Protein AF-U2RIX0-F1 (afdb_monomer_lite)

Foldseek 3Di:
DDPPPPPLVVVLVVLVVLLVVLLCLQVDPCVVVFDPVLNVLLNLLSVLSNVLSVCVNVVVVVSNLVSLLSNLLSLLLSCQRSLNSSLVSNLSSLLVQCQDPVHDNVVSVVSLVVSLVNNVVSCVVPPRDPVSNVVSNVSSVVSNVNSPVNNVVVVVVVVVVVVVVVVVVVVVVVVVVVVVVVVVVVVVVVVVVVVVLVVVLVVCVVVVVPVVSVVSVD

Organism: NCBI:txid1358026

Sequence (218 aa):
MTSSTWPGWLALTLNVVGAGFVAYSIAGPHAGEQPTWALVVGLLAVAAWVARSVCAVLDARRTALVLALVSAAAGAIVTPATDGIAVVPVIVAILALVGDLRRPLLLGIAVAAGSVVLVVAGALPFDTPVAALLGELAGVLLAVFAGLSRRQFRRSEEQASLLRERDATMREEAARITLARDLHDVLAHSLGGLVVQLDAVDALLEAGEVDRARRRVV

InterPro domains:
  IPR011712 Signal transduction histidine kinase, subgroup 3, dimerisation and phosphoacceptor domain [PF07730] (176-208)

Radius of gyration: 35.85 Å; chains: 1; bounding box: 78×28×101 Å

Secondary structure (DSSP, 8-state):
-------HHHHHHHHHHHHHHHHHHHSSGGGGTS-HHHHHHHHHHHHHHHHHHHHHHTT-HHHHHHHHHHHHHHHHHHTGGGTTTTHHHHHHHHHHHHS-TTS-HHHHHHHHHHHHHHHHHHHTTTT--HHHHHHHHHHHHHHHHHHHHHHHHHHHHHHHHHHHHHHHHHHHHHHHHHHHHHHHHHHHHHHHHHHHHHHHHHHHHHTT-HHHHHTTT-

Structure (mmCIF, N/CA/C/O backbone):
data_AF-U2RIX0-F1
#
_entry.id   AF-U2RIX0-F1
#
loop_
_atom_site.group_PDB
_atom_site.id
_atom_site.type_symbol
_atom_site.label_atom_id
_atom_site.label_alt_id
_atom_site.label_comp_id
_atom_site.label_asym_id
_atom_site.label_entity_id
_atom_site.label_seq_id
_atom_site.pdbx_PDB_ins_code
_atom_site.Cartn_x
_atom_site.Cartn_y
_atom_site.Cartn_z
_atom_site.occupancy
_atom_site.B_iso_or_equiv
_atom_site.auth_seq_id
_atom_site.auth_comp_id
_atom_site.auth_asym_id
_atom_site.auth_atom_id
_atom_site.pdbx_PDB_model_num
ATOM 1 N N . MET A 1 1 ? -6.874 9.999 20.596 1.00 44.03 1 MET A N 1
ATOM 2 C CA . MET A 1 1 ? -6.986 10.597 19.249 1.00 44.03 1 MET A CA 1
ATOM 3 C C . MET A 1 1 ? -5.597 11.009 18.781 1.00 44.03 1 MET A C 1
ATOM 5 O O . MET A 1 1 ? -5.150 12.071 19.167 1.00 44.03 1 MET A O 1
ATOM 9 N N . THR A 1 2 ? -4.917 10.161 18.009 1.00 37.28 2 THR A N 1
ATOM 10 C CA . THR A 1 2 ? -3.767 10.505 17.144 1.00 37.28 2 THR A CA 1
ATOM 11 C C . THR A 1 2 ? -3.625 9.378 16.119 1.00 37.28 2 THR A C 1
ATOM 13 O O . THR A 1 2 ? -2.694 8.577 16.139 1.00 37.28 2 THR A O 1
ATOM 16 N N . SER A 1 3 ? -4.610 9.254 15.228 1.00 39.16 3 SER A N 1
ATOM 17 C CA . SER A 1 3 ? -4.404 8.511 13.989 1.00 39.16 3 SER A CA 1
ATOM 18 C C . SER A 1 3 ? -3.393 9.305 13.166 1.00 39.16 3 SER A C 1
ATOM 20 O O . SER A 1 3 ? -3.731 10.347 12.605 1.00 39.16 3 SER A O 1
ATOM 22 N N . SER A 1 4 ? -2.143 8.846 13.138 1.00 43.00 4 SER A N 1
ATOM 23 C CA . SER A 1 4 ? -1.118 9.321 12.208 1.00 43.00 4 SER A CA 1
ATOM 24 C C . SER A 1 4 ? -1.489 8.861 10.796 1.00 43.00 4 SER A C 1
ATOM 26 O O . SER A 1 4 ? -0.906 7.950 10.218 1.00 43.00 4 SER A O 1
ATOM 28 N N . THR A 1 5 ? -2.543 9.455 10.243 1.00 49.91 5 THR A N 1
ATOM 29 C CA . THR A 1 5 ? -2.835 9.390 8.820 1.00 49.91 5 THR A CA 1
ATOM 30 C C . THR A 1 5 ? -1.887 10.379 8.181 1.00 49.91 5 THR A C 1
ATOM 32 O O . THR A 1 5 ? -2.176 11.574 8.139 1.00 49.91 5 THR A O 1
ATOM 35 N N . TRP A 1 6 ? -0.726 9.907 7.735 1.00 53.16 6 TRP A N 1
ATOM 36 C CA . TRP A 1 6 ? 0.098 10.691 6.824 1.00 53.16 6 TRP A CA 1
ATOM 37 C C . TRP A 1 6 ? -0.818 11.239 5.721 1.00 53.16 6 TRP A C 1
ATOM 39 O O . TRP A 1 6 ? -1.437 10.436 5.013 1.00 53.16 6 TRP A O 1
ATOM 49 N N . PRO A 1 7 ? -0.987 12.569 5.597 1.00 60.88 7 PRO A N 1
ATOM 50 C CA . PRO A 1 7 ? -1.866 13.121 4.584 1.00 60.88 7 PRO A CA 1
ATOM 51 C C . PRO A 1 7 ? -1.341 12.666 3.225 1.00 60.88 7 PRO A C 1
ATOM 53 O O . PRO A 1 7 ? -0.144 12.774 2.956 1.00 60.88 7 PRO A O 1
ATOM 56 N N . GLY A 1 8 ? -2.226 12.142 2.371 1.00 71.38 8 GLY A N 1
ATOM 57 C CA . GLY A 1 8 ? -1.861 11.630 1.042 1.00 71.38 8 GLY A CA 1
ATOM 58 C C . GLY A 1 8 ? -1.029 12.620 0.217 1.00 71.38 8 GLY A C 1
ATOM 59 O O . GLY A 1 8 ? -0.243 12.207 -0.627 1.00 71.38 8 GLY A O 1
ATOM 60 N N . TRP A 1 9 ? -1.125 13.911 0.542 1.00 75.75 9 TRP A N 1
ATOM 61 C CA . TRP A 1 9 ? -0.301 14.999 0.028 1.00 75.75 9 TRP A CA 1
ATOM 62 C C . TRP A 1 9 ? 1.199 14.854 0.301 1.00 75.75 9 TRP A C 1
ATOM 64 O O . TRP A 1 9 ? 1.971 15.078 -0.618 1.00 75.75 9 TRP A O 1
ATOM 74 N N . L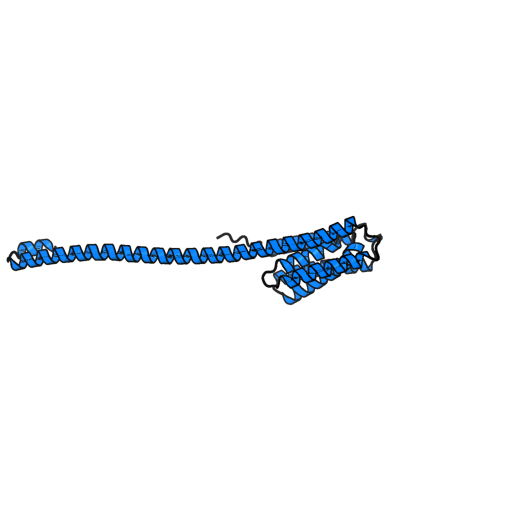EU A 1 10 ? 1.634 14.429 1.493 1.00 83.75 10 LEU A N 1
ATOM 75 C CA . LEU A 1 10 ? 3.064 14.208 1.773 1.00 83.75 10 LEU A CA 1
ATOM 76 C C . LEU A 1 10 ? 3.617 13.023 0.977 1.00 83.75 10 LEU A C 1
ATOM 78 O O . LEU A 1 10 ? 4.733 13.061 0.466 1.00 83.75 10 LEU A O 1
ATOM 82 N N . ALA A 1 11 ? 2.818 11.963 0.842 1.00 82.12 11 ALA A N 1
ATOM 83 C CA . ALA A 1 11 ? 3.185 10.850 -0.020 1.00 82.12 11 ALA A CA 1
ATOM 84 C C . ALA A 1 11 ? 3.248 11.304 -1.486 1.00 82.12 11 ALA A C 1
ATOM 86 O O . ALA A 1 11 ? 4.174 10.926 -2.198 1.00 82.12 11 ALA A O 1
ATOM 87 N N . LEU A 1 12 ? 2.305 12.137 -1.935 1.00 85.38 12 LEU A N 1
ATOM 88 C CA . LEU A 1 12 ? 2.289 12.679 -3.289 1.00 85.38 12 LEU A CA 1
ATOM 89 C C . LEU A 1 12 ? 3.509 13.563 -3.562 1.00 85.38 12 LEU A C 1
ATOM 91 O O . LEU A 1 12 ? 4.168 13.356 -4.576 1.00 85.38 12 LEU A O 1
ATOM 95 N N . THR A 1 13 ? 3.846 14.498 -2.670 1.00 87.75 13 THR A N 1
ATOM 96 C CA . THR A 1 13 ? 5.015 15.374 -2.842 1.00 87.75 13 THR A CA 1
ATOM 97 C C . THR A 1 13 ? 6.300 14.563 -2.907 1.00 87.75 13 THR A C 1
ATOM 99 O O . THR A 1 13 ? 7.099 14.786 -3.809 1.00 87.75 13 THR A O 1
ATOM 102 N N . LEU A 1 14 ? 6.467 13.560 -2.039 1.00 89.38 14 LEU A N 1
ATOM 103 C CA . LEU A 1 14 ? 7.628 12.672 -2.081 1.00 89.38 14 LEU A CA 1
ATOM 104 C C . LEU A 1 14 ? 7.704 11.876 -3.394 1.00 89.38 14 LEU A C 1
ATOM 106 O O . LEU A 1 14 ? 8.782 11.749 -3.967 1.00 89.38 14 LEU A O 1
ATOM 110 N N . ASN A 1 15 ? 6.570 11.373 -3.897 1.00 90.12 15 ASN A N 1
ATOM 111 C CA . ASN A 1 15 ? 6.527 10.674 -5.186 1.00 90.12 15 ASN A CA 1
ATOM 112 C C . ASN A 1 15 ? 6.853 11.615 -6.352 1.00 90.12 15 ASN A C 1
ATOM 114 O O . ASN A 1 15 ? 7.583 11.217 -7.248 1.00 90.12 15 ASN A O 1
ATOM 118 N N . VAL A 1 16 ? 6.357 12.855 -6.343 1.00 91.25 16 VAL A N 1
ATOM 119 C CA . VAL A 1 16 ? 6.637 13.843 -7.398 1.00 91.25 16 VAL A CA 1
ATOM 120 C C . VAL A 1 16 ? 8.102 14.277 -7.374 1.00 91.25 16 VAL A C 1
ATOM 122 O O . VAL A 1 16 ? 8.730 14.333 -8.426 1.00 91.25 16 VAL A O 1
ATOM 125 N N . VAL A 1 17 ? 8.669 14.532 -6.193 1.00 93.12 17 VAL A N 1
ATOM 126 C CA . VAL A 1 17 ? 10.093 14.871 -6.038 1.00 93.12 17 VAL A CA 1
ATOM 127 C C . VAL A 1 17 ? 10.974 13.704 -6.485 1.00 93.12 17 VAL A C 1
ATOM 129 O O . VAL A 1 17 ? 11.897 13.902 -7.272 1.00 93.12 17 VAL A O 1
ATOM 132 N N . GLY A 1 18 ? 10.656 12.480 -6.051 1.00 90.56 18 GLY A N 1
ATOM 133 C CA . GLY A 1 18 ? 11.362 11.275 -6.485 1.00 90.56 18 GLY A CA 1
ATOM 134 C C . GLY A 1 18 ? 11.257 11.049 -7.995 1.00 90.56 18 GLY A C 1
ATOM 135 O O . GLY A 1 18 ? 12.258 10.757 -8.641 1.00 90.56 18 GLY A O 1
ATOM 136 N N . ALA A 1 19 ? 10.075 11.251 -8.579 1.00 92.00 19 ALA A N 1
ATOM 137 C CA . ALA A 1 19 ? 9.860 11.162 -10.021 1.00 92.00 19 ALA A CA 1
ATOM 138 C C . ALA A 1 19 ? 10.648 12.221 -10.793 1.00 92.00 19 ALA A C 1
ATOM 140 O O . ALA A 1 19 ? 11.238 11.900 -11.819 1.00 92.00 19 ALA A O 1
ATOM 141 N N . GLY A 1 20 ? 10.708 13.454 -10.286 1.00 91.69 20 GLY A N 1
ATOM 142 C CA . GLY A 1 20 ? 11.525 14.519 -10.862 1.00 91.69 20 GLY A CA 1
ATOM 143 C C . GLY A 1 20 ? 13.012 14.168 -10.860 1.00 91.69 20 GLY A C 1
ATOM 144 O O . GLY A 1 20 ? 13.675 14.337 -11.878 1.00 91.69 20 GLY A O 1
ATOM 145 N N . PHE A 1 21 ? 13.515 13.609 -9.754 1.00 92.25 21 PHE A N 1
ATOM 146 C CA . PHE A 1 21 ? 14.896 13.135 -9.667 1.00 92.25 21 PHE A CA 1
ATOM 147 C C . PHE A 1 21 ? 15.176 12.013 -10.676 1.00 92.25 21 PHE A C 1
ATOM 149 O O . PHE A 1 21 ? 16.127 12.114 -11.440 1.00 92.25 21 PHE A O 1
ATOM 156 N N . VAL A 1 22 ? 14.313 10.995 -10.751 1.00 90.69 22 VAL A N 1
ATOM 157 C CA . VAL A 1 22 ? 14.464 9.881 -11.706 1.00 90.69 22 VAL A CA 1
ATOM 158 C C . VAL A 1 22 ? 14.390 10.368 -13.156 1.00 90.69 22 VAL A C 1
ATOM 160 O O . VAL A 1 22 ? 15.220 9.977 -13.969 1.00 90.69 22 VAL A O 1
ATOM 163 N N . ALA A 1 23 ? 13.439 11.247 -13.489 1.00 90.94 23 ALA A N 1
ATOM 164 C CA . ALA A 1 23 ? 13.336 11.832 -14.826 1.00 90.94 23 ALA A CA 1
ATOM 165 C C . ALA A 1 23 ? 14.589 12.636 -15.194 1.00 90.94 23 ALA A C 1
ATOM 167 O O . ALA A 1 23 ? 15.082 12.514 -16.312 1.00 90.94 23 ALA A O 1
ATOM 168 N N . TYR A 1 24 ? 15.123 13.419 -14.250 1.00 90.12 24 TYR A N 1
ATOM 169 C CA . TYR A 1 24 ? 16.373 14.152 -14.432 1.00 90.12 24 TYR A CA 1
ATOM 170 C C . TYR A 1 24 ? 17.566 13.212 -14.628 1.00 90.12 24 TYR A C 1
ATOM 172 O O . TYR A 1 24 ? 18.392 13.460 -15.498 1.00 90.12 24 TYR A O 1
ATOM 180 N N . SER A 1 25 ? 17.650 12.119 -13.866 1.00 87.00 25 SER A N 1
ATOM 181 C CA . SER A 1 25 ? 18.721 11.131 -14.011 1.00 87.00 25 SER A CA 1
ATOM 182 C C . SER A 1 25 ? 18.665 10.399 -15.355 1.00 87.00 25 SER A C 1
ATOM 184 O O . SER A 1 25 ? 19.714 10.177 -15.949 1.00 87.00 25 SER A O 1
ATOM 186 N N . ILE A 1 26 ? 17.467 10.086 -15.866 1.00 85.44 26 ILE A N 1
ATOM 187 C CA . ILE A 1 26 ? 17.282 9.484 -17.200 1.00 85.44 26 ILE A CA 1
ATOM 188 C C . ILE A 1 26 ? 17.647 10.487 -18.307 1.00 85.44 26 ILE A C 1
ATOM 190 O O . ILE A 1 26 ? 18.358 10.145 -19.241 1.00 85.44 26 ILE A O 1
ATOM 194 N N . ALA A 1 27 ? 17.191 11.739 -18.203 1.00 84.81 27 ALA A N 1
ATOM 195 C CA . ALA A 1 27 ? 17.443 12.783 -19.204 1.00 84.81 27 ALA A CA 1
ATOM 196 C C . ALA A 1 27 ? 18.803 13.496 -19.043 1.00 84.81 27 ALA A C 1
ATOM 198 O O . ALA A 1 27 ? 19.074 14.476 -19.737 1.00 84.81 27 ALA A O 1
ATOM 199 N N . GLY A 1 28 ? 19.618 13.057 -18.084 1.00 79.75 28 GLY A N 1
ATOM 200 C CA . GLY A 1 28 ? 20.827 13.733 -17.634 1.00 79.75 28 GLY A CA 1
ATOM 201 C C . GLY A 1 28 ? 22.038 13.547 -18.559 1.00 79.75 28 GLY A C 1
ATOM 202 O O . GLY A 1 28 ? 21.898 13.162 -19.716 1.00 79.75 28 GLY A O 1
ATOM 203 N N . PRO A 1 29 ? 23.261 13.797 -18.054 1.00 62.16 29 PRO A N 1
ATOM 204 C CA . PRO A 1 29 ? 24.488 13.848 -18.860 1.00 62.16 29 PRO A CA 1
ATOM 205 C C . PRO A 1 29 ? 24.798 12.590 -19.690 1.00 62.16 29 PRO A C 1
ATOM 207 O O . PRO A 1 29 ? 25.472 12.695 -20.708 1.00 62.16 29 PRO A O 1
ATOM 210 N N . HIS A 1 30 ? 24.281 11.425 -19.289 1.00 61.72 30 HIS A N 1
ATOM 211 C CA . HIS A 1 30 ? 24.478 10.143 -19.978 1.00 61.72 30 HIS A CA 1
ATOM 212 C C . HIS A 1 30 ? 23.420 9.863 -21.064 1.00 61.72 30 HIS A C 1
ATOM 214 O O . HIS A 1 30 ? 23.511 8.867 -21.776 1.00 61.72 30 HIS A O 1
ATOM 220 N N . ALA A 1 31 ? 22.432 10.748 -21.257 1.00 63.66 31 ALA A N 1
ATOM 221 C CA . ALA A 1 31 ? 21.380 10.571 -22.262 1.00 63.66 31 ALA A CA 1
ATOM 222 C C . ALA A 1 31 ? 21.919 10.492 -23.704 1.00 63.66 31 ALA A C 1
ATOM 224 O O . ALA A 1 31 ? 21.254 9.938 -24.573 1.00 63.66 31 ALA A O 1
ATOM 225 N N . GLY A 1 32 ? 23.122 11.022 -23.963 1.00 61.25 32 GLY A N 1
ATOM 226 C CA . GLY A 1 32 ? 23.781 10.934 -25.270 1.00 61.25 32 GLY A CA 1
ATOM 227 C C . GLY A 1 32 ? 24.273 9.530 -25.641 1.00 61.25 32 GLY A C 1
ATOM 228 O O . GLY A 1 32 ? 24.460 9.255 -26.823 1.00 61.25 32 GLY A O 1
ATOM 229 N N . GLU A 1 33 ? 24.456 8.646 -24.658 1.00 69.94 33 GLU A N 1
ATOM 230 C CA . GLU A 1 33 ? 24.901 7.258 -24.859 1.00 69.94 33 GLU A CA 1
ATOM 231 C C . GLU A 1 33 ? 23.716 6.279 -24.917 1.00 69.94 33 GLU A C 1
ATOM 233 O O . GLU A 1 33 ? 23.855 5.145 -25.376 1.00 69.94 33 GLU A O 1
ATOM 238 N N . GLN A 1 34 ? 22.527 6.728 -24.504 1.00 76.62 34 GLN A N 1
ATOM 239 C CA . GLN A 1 34 ? 21.322 5.909 -24.450 1.00 76.62 34 GLN A CA 1
ATOM 240 C C . GLN A 1 34 ? 20.523 5.975 -25.763 1.00 76.62 34 GLN A C 1
ATOM 242 O O . GLN A 1 34 ? 20.408 7.034 -26.387 1.00 76.62 34 GLN A O 1
ATOM 247 N N . PRO A 1 35 ? 19.882 4.870 -26.185 1.00 83.44 35 PRO A N 1
ATOM 248 C CA . PRO A 1 35 ? 18.977 4.898 -27.325 1.00 83.44 35 PRO A CA 1
ATOM 249 C C . PRO A 1 35 ? 17.810 5.871 -27.091 1.00 83.44 35 PRO A C 1
ATOM 251 O O . PRO A 1 35 ? 17.155 5.840 -26.049 1.00 83.44 35 PRO A O 1
ATOM 254 N N . THR A 1 36 ? 17.462 6.687 -28.088 1.00 86.25 36 THR A N 1
ATOM 255 C CA . THR A 1 36 ? 16.373 7.683 -27.977 1.00 86.25 36 THR A CA 1
ATOM 256 C C . THR A 1 36 ? 15.021 7.072 -27.610 1.00 86.25 36 THR A C 1
ATOM 258 O O . THR A 1 36 ? 14.250 7.670 -26.860 1.00 86.25 36 THR A O 1
ATOM 261 N N . TRP A 1 37 ? 14.730 5.860 -28.088 1.00 88.06 37 TRP A N 1
ATOM 262 C CA . TRP A 1 37 ? 13.516 5.134 -27.712 1.00 88.06 37 TRP A CA 1
ATOM 263 C C . TRP A 1 37 ? 13.488 4.797 -26.213 1.00 88.06 37 TRP A C 1
ATOM 265 O O . TRP A 1 37 ? 12.421 4.841 -25.601 1.00 88.06 37 TRP A O 1
ATOM 275 N N . ALA A 1 38 ? 14.646 4.508 -25.611 1.00 87.50 38 ALA A N 1
ATOM 276 C CA . ALA A 1 38 ? 14.762 4.145 -24.204 1.00 87.50 38 ALA A CA 1
ATOM 277 C C . ALA A 1 38 ? 14.465 5.358 -23.310 1.00 87.50 38 ALA A C 1
ATOM 279 O O . ALA A 1 38 ? 13.682 5.261 -22.367 1.00 87.50 38 ALA A O 1
ATOM 280 N N . LEU A 1 39 ? 14.974 6.535 -23.686 1.00 88.12 39 LEU A N 1
ATOM 281 C CA . LEU A 1 39 ? 14.646 7.798 -23.020 1.00 88.12 39 LEU A CA 1
ATOM 282 C C . LEU A 1 39 ? 13.137 8.071 -23.035 1.00 88.12 39 LEU A C 1
ATOM 284 O O . LEU A 1 39 ? 12.547 8.371 -21.997 1.00 88.12 39 LEU A O 1
ATOM 288 N N . VAL A 1 40 ? 12.488 7.925 -24.196 1.00 90.75 40 VAL A N 1
ATOM 289 C CA . VAL A 1 40 ? 11.043 8.169 -24.329 1.00 90.75 40 VAL A CA 1
ATOM 290 C C . VAL A 1 40 ? 10.243 7.200 -23.459 1.00 90.75 40 VAL A C 1
ATOM 292 O O . VAL A 1 40 ? 9.369 7.631 -22.707 1.00 90.75 40 VAL A O 1
ATOM 295 N N . VAL A 1 41 ? 10.543 5.901 -23.515 1.00 91.88 41 VAL A N 1
ATOM 296 C CA . VAL A 1 41 ? 9.807 4.893 -22.737 1.00 91.88 41 VAL A CA 1
ATOM 297 C C . VAL A 1 41 ? 10.092 5.027 -21.234 1.00 91.88 41 VAL A C 1
ATOM 299 O O . VAL A 1 41 ? 9.167 4.899 -20.431 1.00 91.88 41 VAL A O 1
ATOM 302 N N . GLY A 1 42 ? 11.318 5.378 -20.838 1.00 90.06 42 GLY A N 1
ATOM 303 C CA . GLY A 1 42 ? 11.676 5.680 -19.450 1.00 90.06 42 GLY A CA 1
ATOM 304 C C . GLY A 1 42 ? 10.911 6.887 -18.898 1.00 90.06 42 GLY A C 1
ATOM 305 O O . GLY A 1 42 ? 10.297 6.803 -17.832 1.00 90.06 42 GLY A O 1
ATOM 306 N N . LEU A 1 43 ? 10.848 7.989 -19.652 1.00 91.94 43 LEU A N 1
ATOM 307 C CA . LEU A 1 43 ? 10.057 9.166 -19.274 1.00 91.94 43 LEU A CA 1
ATOM 308 C C . LEU A 1 43 ? 8.554 8.860 -19.225 1.00 91.94 43 LEU A C 1
ATOM 310 O O . LEU A 1 43 ? 7.865 9.332 -18.320 1.00 91.94 43 LEU A O 1
ATOM 314 N N . LEU A 1 44 ? 8.043 8.023 -20.135 1.00 93.62 44 LEU A N 1
ATOM 315 C CA . LEU A 1 44 ? 6.661 7.538 -20.086 1.00 93.62 44 LEU A CA 1
ATOM 316 C C . LEU A 1 44 ? 6.395 6.698 -18.829 1.00 93.62 44 LEU A C 1
ATOM 318 O O . LEU A 1 44 ? 5.338 6.848 -18.214 1.00 93.62 44 LEU A O 1
ATOM 322 N N . ALA A 1 45 ? 7.343 5.859 -18.403 1.00 93.00 45 ALA A N 1
ATOM 323 C CA . ALA A 1 45 ? 7.226 5.077 -17.174 1.00 93.00 45 ALA A CA 1
ATOM 324 C C . ALA A 1 45 ? 7.131 5.979 -15.931 1.00 93.00 45 ALA A C 1
ATOM 326 O O . ALA A 1 45 ? 6.302 5.732 -15.046 1.00 93.00 45 ALA A O 1
ATOM 327 N N . VAL A 1 46 ? 7.933 7.050 -15.888 1.00 92.44 46 VAL A N 1
ATOM 328 C CA . VAL A 1 46 ? 7.898 8.063 -14.822 1.00 92.44 46 VAL A CA 1
ATOM 329 C C . VAL A 1 46 ? 6.598 8.872 -14.867 1.00 92.44 46 VAL A C 1
ATOM 331 O O . VAL A 1 46 ? 5.952 9.056 -13.834 1.00 92.44 46 VAL A O 1
ATOM 334 N N . ALA A 1 47 ? 6.150 9.298 -16.050 1.00 92.81 47 ALA A N 1
ATOM 335 C CA . ALA A 1 47 ? 4.881 10.005 -16.213 1.00 92.81 47 ALA A CA 1
ATOM 336 C C . ALA A 1 47 ? 3.694 9.143 -15.753 1.00 92.81 47 ALA A C 1
ATOM 338 O O . ALA A 1 47 ? 2.823 9.620 -15.020 1.00 92.81 47 ALA A O 1
ATOM 339 N N . ALA A 1 48 ? 3.691 7.853 -16.105 1.00 92.94 48 ALA A N 1
ATOM 340 C CA . ALA A 1 48 ? 2.694 6.893 -15.645 1.00 92.94 48 ALA A CA 1
ATOM 341 C C . ALA A 1 48 ? 2.724 6.723 -14.118 1.00 92.94 48 ALA A C 1
ATOM 343 O O . ALA A 1 48 ? 1.666 6.665 -13.491 1.00 92.94 48 ALA A O 1
ATOM 344 N N . TRP A 1 49 ? 3.907 6.713 -13.495 1.00 93.75 49 TRP A N 1
ATOM 345 C CA . TRP A 1 49 ? 4.048 6.681 -12.036 1.00 93.75 49 TRP A CA 1
ATOM 346 C C . TRP A 1 49 ? 3.462 7.937 -11.361 1.00 93.75 49 TRP A C 1
ATOM 348 O O . TRP A 1 49 ? 2.695 7.821 -10.394 1.00 93.75 49 TRP A O 1
ATOM 358 N N . VAL A 1 50 ? 3.750 9.136 -11.871 1.00 92.88 50 VAL A N 1
ATOM 359 C CA . VAL A 1 50 ? 3.191 10.386 -11.324 1.00 92.88 50 VAL A CA 1
ATOM 360 C C . VAL A 1 50 ? 1.674 10.416 -11.493 1.00 92.88 50 VAL A C 1
ATOM 362 O O . VAL A 1 50 ? 0.951 10.622 -10.516 1.00 92.88 50 VAL A O 1
ATOM 365 N N . ALA A 1 51 ? 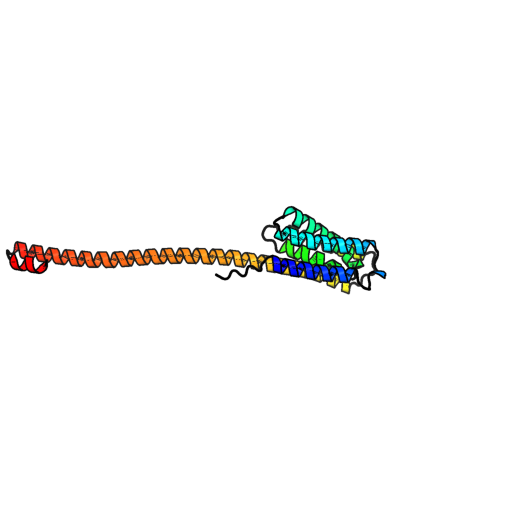1.176 10.122 -12.696 1.00 91.62 51 ALA A N 1
ATOM 366 C CA . ALA A 1 51 ? -0.256 10.071 -12.981 1.00 91.62 51 ALA A CA 1
ATOM 367 C C . ALA A 1 51 ? -0.973 9.052 -12.081 1.00 91.62 51 ALA A C 1
ATOM 369 O O . ALA A 1 51 ? -2.024 9.347 -11.515 1.00 91.62 51 ALA A O 1
ATOM 370 N N . ARG A 1 52 ? -0.371 7.878 -11.858 1.00 92.56 52 ARG A N 1
ATOM 371 C CA . ARG A 1 52 ? -0.864 6.860 -10.919 1.00 92.56 52 ARG A CA 1
ATOM 372 C C . ARG A 1 52 ? -0.956 7.400 -9.495 1.00 92.56 52 ARG A C 1
ATOM 374 O O . ARG A 1 52 ? -1.938 7.125 -8.807 1.00 92.56 52 ARG A O 1
ATOM 381 N N . SER A 1 53 ? 0.049 8.151 -9.050 1.00 88.44 53 SER A N 1
ATOM 382 C CA . SER A 1 53 ? 0.082 8.753 -7.712 1.00 88.44 53 SER A CA 1
ATOM 383 C C . SER A 1 53 ? -1.024 9.796 -7.537 1.00 88.44 53 SER A C 1
ATOM 385 O O . SER A 1 53 ? -1.709 9.783 -6.517 1.00 88.44 53 SER A O 1
ATOM 387 N N . VAL A 1 54 ? -1.283 10.614 -8.561 1.00 88.50 54 VAL A N 1
ATOM 388 C CA . VAL A 1 54 ? -2.406 11.564 -8.585 1.00 88.50 54 VAL A CA 1
ATOM 389 C C . VAL A 1 54 ? -3.752 10.830 -8.596 1.00 88.50 54 VAL A C 1
ATOM 391 O O . VAL A 1 54 ? -4.611 11.102 -7.760 1.00 88.50 54 VAL A O 1
ATOM 394 N N . CYS A 1 55 ? -3.935 9.836 -9.470 1.00 88.06 55 CYS A N 1
ATOM 395 C CA . CYS A 1 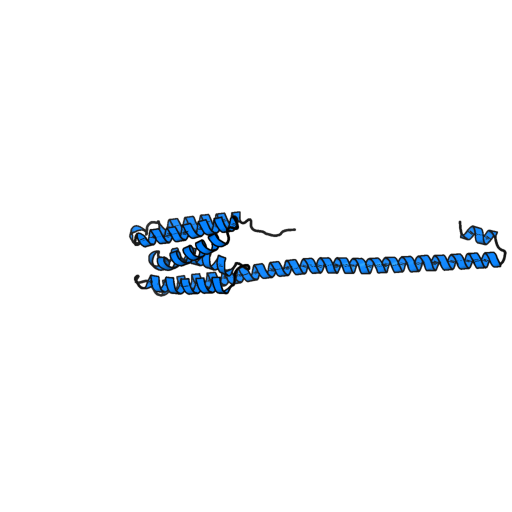55 ? -5.164 9.038 -9.532 1.00 88.06 55 CYS A CA 1
ATOM 396 C C . CYS A 1 55 ? -5.454 8.282 -8.228 1.00 88.06 55 CYS A C 1
ATOM 398 O O . CYS A 1 55 ? -6.619 8.058 -7.907 1.00 88.06 55 CYS A O 1
ATOM 400 N N . ALA A 1 56 ? -4.422 7.890 -7.475 1.00 85.19 56 ALA A N 1
ATOM 401 C CA . ALA A 1 56 ? -4.591 7.265 -6.168 1.00 85.19 56 ALA A CA 1
ATOM 402 C C . ALA A 1 56 ? -5.162 8.240 -5.122 1.00 85.19 56 ALA A C 1
ATOM 404 O O . ALA A 1 56 ? -5.951 7.818 -4.283 1.00 85.19 56 ALA A O 1
ATOM 405 N N . VAL A 1 57 ? -4.808 9.530 -5.193 1.00 85.31 57 VAL A N 1
ATOM 406 C CA . VAL A 1 57 ? -5.381 10.584 -4.333 1.00 85.31 57 VAL A CA 1
ATOM 407 C C . VAL A 1 57 ? -6.820 10.909 -4.743 1.00 85.31 57 VAL A C 1
ATOM 409 O O . VAL A 1 57 ? -7.667 11.120 -3.883 1.00 85.31 57 VAL A O 1
ATOM 412 N N . LEU A 1 58 ? -7.115 10.881 -6.045 1.00 85.69 58 LEU A N 1
ATOM 413 C CA . LEU A 1 58 ? -8.454 11.122 -6.602 1.00 85.69 58 LEU A CA 1
ATOM 414 C C . LEU A 1 58 ? -9.402 9.899 -6.526 1.00 85.69 58 LEU A C 1
ATOM 416 O O . LEU A 1 58 ? -10.465 9.913 -7.136 1.00 85.69 58 LEU A O 1
ATOM 420 N N . ASP A 1 59 ? -9.006 8.819 -5.840 1.00 84.44 59 ASP A N 1
ATOM 421 C CA . ASP A 1 59 ? -9.711 7.522 -5.743 1.00 84.44 59 ASP A CA 1
ATOM 422 C C . ASP A 1 59 ? -10.106 6.882 -7.101 1.00 84.44 59 ASP A C 1
ATOM 424 O O . ASP A 1 59 ? -10.999 6.036 -7.198 1.00 84.44 59 ASP A O 1
ATOM 428 N N . ALA A 1 60 ? -9.386 7.212 -8.181 1.00 86.38 60 ALA A N 1
ATOM 429 C CA . ALA A 1 60 ? -9.581 6.668 -9.527 1.00 86.38 60 ALA A CA 1
ATOM 430 C C . ALA A 1 60 ? -8.890 5.296 -9.690 1.00 86.38 60 ALA A C 1
ATOM 432 O O . ALA A 1 60 ? -7.907 5.123 -10.416 1.00 86.38 60 ALA A O 1
ATOM 433 N N . ARG A 1 61 ? -9.407 4.282 -8.987 1.00 84.06 61 ARG A N 1
ATOM 434 C CA . ARG A 1 61 ? -8.726 2.988 -8.754 1.00 84.06 61 ARG A CA 1
ATOM 435 C C . ARG A 1 61 ? -8.419 2.155 -9.994 1.00 84.06 61 ARG A C 1
ATOM 437 O O . ARG A 1 61 ? -7.425 1.429 -10.001 1.00 84.06 61 ARG A O 1
ATOM 444 N N . ARG A 1 62 ? -9.296 2.169 -11.003 1.00 88.25 62 ARG A N 1
ATOM 445 C CA . ARG A 1 62 ? -9.076 1.410 -12.250 1.00 88.25 62 ARG A CA 1
ATOM 446 C C . ARG A 1 62 ? -7.929 2.032 -13.039 1.00 88.25 62 ARG A C 1
ATOM 448 O O . ARG A 1 62 ? -6.987 1.330 -13.384 1.00 88.25 62 ARG A O 1
ATOM 455 N N . THR A 1 63 ? -7.965 3.349 -13.209 1.00 89.00 63 THR A N 1
ATOM 456 C CA . THR A 1 63 ? -6.920 4.122 -13.886 1.00 89.00 63 THR A CA 1
ATOM 457 C C . THR A 1 63 ? -5.580 3.997 -13.166 1.00 89.00 63 THR A C 1
ATOM 459 O O . THR A 1 63 ? -4.572 3.714 -13.802 1.00 89.00 63 THR A O 1
ATOM 462 N N . ALA A 1 64 ? -5.568 4.087 -11.832 1.00 88.94 64 ALA A N 1
ATOM 463 C CA . ALA A 1 64 ? -4.354 3.900 -11.039 1.00 88.94 64 ALA A CA 1
ATOM 464 C C . ALA A 1 64 ? -3.737 2.497 -11.200 1.00 88.94 64 ALA A C 1
ATOM 466 O O . ALA A 1 64 ? -2.517 2.362 -11.166 1.00 88.94 64 ALA A O 1
ATOM 467 N N . LEU A 1 65 ? -4.551 1.452 -11.395 1.00 90.06 65 LEU A N 1
ATOM 468 C CA . LEU A 1 65 ? -4.044 0.105 -11.674 1.00 90.06 65 LEU A CA 1
ATOM 469 C C . LEU A 1 65 ? -3.409 0.036 -13.060 1.00 90.06 65 LEU A C 1
ATOM 471 O O . LEU A 1 65 ? -2.282 -0.431 -13.175 1.00 90.06 65 LEU A O 1
ATOM 475 N N . VAL A 1 66 ? -4.106 0.516 -14.093 1.00 93.62 66 VAL A N 1
ATOM 476 C CA . VAL A 1 66 ? -3.585 0.511 -15.470 1.00 93.62 66 VAL A CA 1
ATOM 477 C C . VAL A 1 66 ? -2.266 1.277 -15.534 1.00 93.62 66 VAL A C 1
ATOM 479 O O . VAL A 1 66 ? -1.284 0.759 -16.050 1.00 93.62 66 VAL A O 1
ATOM 482 N N . LEU A 1 67 ? -2.204 2.459 -14.921 1.00 92.38 67 LEU A N 1
ATOM 483 C CA . LEU A 1 67 ? -0.987 3.267 -14.877 1.00 92.38 67 LEU A CA 1
ATOM 484 C C . LEU A 1 67 ? 0.144 2.594 -14.086 1.00 92.38 67 LEU A C 1
ATOM 486 O O . LEU A 1 67 ? 1.301 2.724 -14.470 1.00 92.38 67 LEU A O 1
ATOM 490 N N . ALA A 1 68 ? -0.162 1.837 -13.026 1.00 92.06 68 ALA A N 1
ATOM 491 C CA . ALA A 1 68 ? 0.846 1.049 -12.314 1.00 92.06 68 ALA A CA 1
ATOM 492 C C . ALA A 1 68 ? 1.408 -0.084 -13.186 1.00 92.06 68 ALA A C 1
ATOM 494 O O . ALA A 1 68 ? 2.616 -0.297 -13.187 1.00 92.06 68 ALA A O 1
ATOM 495 N N . LEU A 1 69 ? 0.554 -0.781 -13.943 1.00 93.94 69 LEU A N 1
ATOM 496 C CA . LEU A 1 69 ? 0.990 -1.828 -14.872 1.00 93.94 69 LEU A CA 1
ATOM 497 C C . LEU A 1 69 ? 1.837 -1.255 -16.009 1.00 93.94 69 LEU A C 1
ATOM 499 O O . LEU A 1 69 ? 2.887 -1.807 -16.319 1.00 93.94 69 LEU A O 1
ATOM 503 N N . VAL A 1 70 ? 1.410 -0.131 -16.591 1.00 94.56 70 VAL A N 1
ATOM 504 C CA . VAL A 1 70 ? 2.158 0.567 -17.644 1.00 94.56 70 VAL A CA 1
ATOM 505 C C . VAL A 1 70 ? 3.512 1.028 -17.117 1.00 94.56 70 VAL A C 1
ATOM 507 O O . VAL A 1 70 ? 4.525 0.770 -17.754 1.00 94.56 70 VAL A O 1
ATOM 510 N N . SER A 1 71 ? 3.547 1.646 -15.935 1.00 93.50 71 SER A N 1
ATOM 511 C CA . SER A 1 71 ? 4.789 2.092 -15.300 1.00 93.50 71 SER A CA 1
ATOM 512 C C . SER A 1 71 ? 5.741 0.925 -15.005 1.00 93.50 71 SER A C 1
ATOM 514 O O . SER A 1 71 ? 6.926 1.018 -15.311 1.00 93.50 71 SER A O 1
ATOM 516 N N . ALA A 1 72 ? 5.225 -0.201 -14.497 1.00 94.44 72 ALA A N 1
ATOM 517 C CA . ALA A 1 72 ? 6.023 -1.396 -14.233 1.00 94.44 72 ALA A CA 1
ATOM 518 C C . ALA A 1 72 ? 6.567 -2.038 -15.518 1.00 94.44 72 ALA A C 1
ATOM 520 O O . ALA A 1 72 ? 7.743 -2.380 -15.569 1.00 94.44 72 ALA A O 1
ATOM 521 N N . ALA A 1 73 ? 5.738 -2.186 -16.553 1.00 94.38 73 ALA A N 1
ATOM 522 C CA . ALA A 1 73 ? 6.153 -2.799 -17.812 1.00 94.38 73 ALA A CA 1
ATOM 523 C C . ALA A 1 73 ? 7.150 -1.912 -18.572 1.00 94.38 73 ALA A C 1
ATOM 525 O O . ALA A 1 73 ? 8.211 -2.385 -18.970 1.00 94.38 73 ALA A O 1
ATOM 526 N N . ALA A 1 74 ? 6.838 -0.620 -18.722 1.00 92.56 74 ALA A N 1
ATOM 527 C CA . ALA A 1 74 ? 7.711 0.341 -19.388 1.00 92.56 74 ALA A CA 1
ATOM 528 C C . ALA A 1 74 ? 9.037 0.510 -18.636 1.00 92.56 74 ALA A C 1
ATOM 530 O O . ALA A 1 74 ? 10.091 0.495 -19.259 1.00 92.56 74 ALA A O 1
ATOM 531 N N . GLY A 1 75 ? 9.004 0.601 -17.301 1.00 92.06 75 GLY A N 1
ATOM 532 C CA . GLY A 1 75 ? 10.220 0.671 -16.493 1.00 92.06 75 GLY A CA 1
ATOM 533 C C . GLY A 1 75 ? 11.081 -0.584 -16.634 1.00 92.06 75 GLY A C 1
ATOM 534 O O . GLY A 1 75 ? 12.276 -0.476 -16.890 1.00 92.06 75 GLY A O 1
ATOM 535 N N . ALA A 1 76 ? 10.480 -1.775 -16.551 1.00 93.44 76 ALA A N 1
ATOM 536 C CA . ALA A 1 76 ? 11.208 -3.044 -16.600 1.00 93.44 76 ALA A CA 1
ATOM 537 C C . ALA A 1 76 ? 11.923 -3.269 -17.940 1.00 93.44 76 ALA A C 1
ATOM 539 O O . ALA A 1 76 ? 13.074 -3.687 -17.950 1.00 93.44 76 ALA A O 1
ATOM 540 N N . ILE A 1 77 ? 11.272 -2.936 -19.060 1.00 92.81 77 ILE A N 1
ATOM 541 C CA . ILE A 1 77 ? 11.850 -3.077 -20.408 1.00 92.81 77 ILE A CA 1
ATOM 542 C C . ILE A 1 77 ? 13.091 -2.195 -20.587 1.00 92.81 77 ILE A C 1
ATOM 544 O O . ILE A 1 77 ? 14.035 -2.575 -21.272 1.00 92.81 77 ILE A O 1
ATOM 548 N N . VAL A 1 78 ? 13.080 -1.005 -19.987 1.00 91.69 78 VAL A N 1
ATOM 549 C CA . VAL A 1 78 ? 14.085 0.041 -20.224 1.00 91.69 78 VAL A CA 1
ATOM 550 C C . VAL A 1 78 ? 15.118 0.112 -19.095 1.00 91.69 78 VAL A C 1
ATOM 552 O O . VAL A 1 78 ? 16.076 0.874 -19.174 1.00 91.69 78 VAL A O 1
ATOM 555 N N . THR A 1 79 ? 14.959 -0.692 -18.040 1.00 90.81 79 THR A N 1
ATOM 556 C CA . THR A 1 79 ? 15.877 -0.713 -16.892 1.00 90.81 79 THR A CA 1
ATOM 557 C C . THR A 1 79 ? 17.333 -0.919 -17.336 1.00 90.81 79 THR A C 1
ATOM 559 O O . THR A 1 79 ? 18.151 -0.054 -17.022 1.00 90.81 79 THR A O 1
ATOM 562 N N . PRO A 1 80 ? 17.662 -1.923 -18.171 1.00 87.94 80 PRO A N 1
ATOM 563 C CA . PRO A 1 80 ? 19.047 -2.152 -18.596 1.00 87.94 80 PRO A CA 1
ATOM 564 C C . PRO A 1 80 ? 19.587 -1.055 -19.522 1.00 87.94 80 PRO A C 1
ATOM 566 O O . PRO A 1 80 ? 20.771 -0.748 -19.497 1.00 87.94 80 PRO A O 1
ATOM 569 N N . ALA A 1 81 ? 18.708 -0.420 -20.304 1.00 87.19 81 ALA A N 1
ATOM 570 C CA . ALA A 1 81 ? 19.061 0.668 -21.217 1.00 87.19 81 ALA A CA 1
ATOM 571 C C . ALA A 1 81 ? 19.236 2.032 -20.518 1.00 87.19 81 ALA A C 1
ATOM 573 O O . ALA A 1 81 ? 19.627 3.001 -21.162 1.00 87.19 81 ALA A O 1
ATOM 574 N N . THR A 1 82 ? 18.901 2.124 -19.226 1.00 86.19 82 THR A N 1
ATOM 575 C CA . THR A 1 82 ? 18.972 3.352 -18.411 1.00 86.19 82 THR A CA 1
ATOM 576 C C . THR A 1 82 ? 19.897 3.189 -17.206 1.00 86.19 82 THR A C 1
ATOM 578 O O . THR A 1 82 ? 19.670 3.809 -16.167 1.00 86.19 82 THR A O 1
ATOM 581 N N . ASP A 1 83 ? 20.902 2.315 -17.311 1.00 86.00 83 ASP A N 1
ATOM 582 C CA . ASP A 1 83 ? 21.847 1.996 -16.229 1.00 86.00 83 ASP A CA 1
ATOM 583 C C . ASP A 1 83 ? 21.153 1.594 -14.915 1.00 86.00 83 ASP A C 1
ATOM 585 O O . ASP A 1 83 ? 21.581 1.935 -13.811 1.00 86.00 83 ASP A O 1
ATOM 589 N N . GLY A 1 84 ? 20.012 0.913 -15.029 1.00 86.38 84 GLY A N 1
ATOM 590 C CA . GLY A 1 84 ? 19.212 0.465 -13.896 1.00 86.38 84 GLY A CA 1
ATOM 591 C C . GLY A 1 84 ? 18.264 1.524 -13.321 1.00 86.38 84 GLY A C 1
ATOM 592 O O . GLY A 1 84 ? 17.405 1.189 -12.507 1.00 86.38 84 GLY A O 1
ATOM 593 N N . ILE A 1 85 ? 18.337 2.794 -13.736 1.00 90.38 85 ILE A N 1
ATOM 594 C CA . ILE A 1 85 ? 17.550 3.888 -13.133 1.00 90.38 85 ILE A CA 1
ATOM 595 C C . ILE A 1 85 ? 16.038 3.667 -13.311 1.00 90.38 85 ILE A C 1
ATOM 597 O O . ILE A 1 85 ? 15.254 3.929 -12.390 1.00 90.38 85 ILE A O 1
ATOM 601 N N . ALA A 1 86 ? 15.603 3.128 -14.457 1.00 92.19 86 ALA A N 1
ATOM 602 C CA . ALA A 1 86 ? 14.186 2.855 -14.705 1.00 92.19 86 ALA A CA 1
ATOM 603 C C . ALA A 1 86 ? 13.602 1.705 -13.854 1.00 92.19 86 ALA A C 1
ATOM 605 O O . ALA A 1 86 ? 12.385 1.498 -13.882 1.00 92.19 86 ALA A O 1
ATOM 606 N N . VAL A 1 87 ? 14.406 1.033 -13.015 1.00 93.31 87 VAL A N 1
ATOM 607 C CA . VAL A 1 87 ? 13.900 0.078 -12.015 1.00 93.31 87 VAL A CA 1
ATOM 608 C C . VAL A 1 87 ? 13.071 0.775 -10.933 1.00 93.31 87 VAL A C 1
ATOM 610 O O . VAL A 1 87 ? 12.187 0.167 -10.332 1.00 93.31 87 VAL A O 1
ATOM 613 N N . VAL A 1 88 ? 13.304 2.068 -10.678 1.00 94.12 88 VAL A N 1
ATOM 614 C CA . VAL A 1 88 ? 12.618 2.806 -9.606 1.00 94.12 88 VAL A CA 1
ATOM 615 C C . VAL A 1 88 ? 11.095 2.872 -9.833 1.00 94.12 88 VAL A C 1
ATOM 617 O O . VAL A 1 88 ? 10.354 2.470 -8.931 1.00 94.12 88 VAL A O 1
ATOM 620 N N . PRO A 1 89 ? 10.580 3.280 -11.014 1.00 93.19 89 PRO A N 1
ATOM 621 C CA . PRO A 1 89 ? 9.158 3.157 -11.347 1.00 93.19 89 PRO A CA 1
ATOM 622 C C . PRO A 1 89 ? 8.584 1.747 -11.129 1.00 93.19 89 PRO A C 1
ATOM 624 O O . PRO A 1 89 ? 7.471 1.604 -10.616 1.00 93.19 89 PRO A O 1
ATOM 627 N N . VAL A 1 90 ? 9.359 0.702 -11.446 1.00 95.88 90 VAL A N 1
ATOM 628 C CA . VAL A 1 90 ? 8.967 -0.703 -11.242 1.00 95.88 90 VAL A CA 1
ATOM 629 C C . VAL A 1 90 ? 8.802 -1.016 -9.756 1.00 95.88 90 VAL A C 1
ATOM 631 O O . VAL A 1 90 ? 7.760 -1.526 -9.340 1.00 95.88 90 VAL A O 1
ATOM 634 N N . ILE A 1 91 ? 9.797 -0.657 -8.943 1.00 95.88 91 ILE A N 1
ATOM 635 C CA . ILE A 1 91 ? 9.789 -0.826 -7.485 1.00 95.88 91 ILE A CA 1
ATOM 636 C C . ILE A 1 91 ? 8.569 -0.134 -6.876 1.00 95.88 91 ILE A C 1
ATOM 638 O O . ILE A 1 91 ? 7.843 -0.739 -6.083 1.00 95.88 91 ILE A O 1
ATOM 642 N N . VAL A 1 92 ? 8.299 1.114 -7.266 1.00 94.56 92 VAL A N 1
ATOM 643 C CA . VAL A 1 92 ? 7.174 1.878 -6.712 1.00 94.56 92 VAL A CA 1
ATOM 644 C C . VAL A 1 92 ? 5.828 1.275 -7.123 1.00 94.56 92 VAL A C 1
ATOM 646 O O . VAL A 1 92 ? 4.914 1.186 -6.295 1.00 94.56 92 VAL A O 1
ATOM 649 N N . ALA A 1 93 ? 5.697 0.807 -8.367 1.00 94.31 93 ALA A N 1
ATOM 650 C CA . ALA A 1 93 ? 4.498 0.117 -8.829 1.00 94.31 93 ALA A CA 1
ATOM 651 C C . ALA A 1 93 ? 4.242 -1.175 -8.032 1.00 94.31 93 ALA A C 1
ATOM 653 O O . ALA A 1 93 ? 3.129 -1.377 -7.536 1.00 94.31 93 ALA A O 1
ATOM 654 N N . ILE A 1 94 ? 5.268 -2.010 -7.835 1.00 95.88 94 ILE A N 1
ATOM 655 C CA . ILE A 1 94 ? 5.173 -3.260 -7.064 1.00 95.88 94 ILE A CA 1
ATOM 656 C C . ILE A 1 94 ? 4.821 -2.973 -5.606 1.00 95.88 94 ILE A C 1
ATOM 658 O O . ILE A 1 94 ? 3.861 -3.546 -5.086 1.00 95.88 94 ILE A O 1
ATOM 662 N N . LEU A 1 95 ? 5.535 -2.046 -4.960 1.00 94.56 95 LEU A N 1
ATOM 663 C CA . LEU A 1 95 ? 5.284 -1.640 -3.577 1.00 94.56 95 LEU A CA 1
ATOM 664 C C . LEU A 1 95 ? 3.816 -1.244 -3.376 1.00 94.56 95 LEU A C 1
ATOM 666 O O . LEU A 1 95 ? 3.176 -1.633 -2.395 1.00 94.56 95 LEU A O 1
ATOM 670 N N . ALA A 1 96 ? 3.271 -0.481 -4.323 1.00 91.75 96 ALA A N 1
ATOM 671 C CA . ALA A 1 96 ? 1.900 -0.018 -4.255 1.00 91.75 96 ALA A CA 1
ATOM 672 C C . ALA A 1 96 ? 0.863 -1.119 -4.517 1.00 91.75 96 ALA A C 1
ATOM 674 O O . ALA A 1 96 ? -0.195 -1.099 -3.892 1.00 91.75 96 ALA A O 1
ATOM 675 N N . LEU A 1 97 ? 1.140 -2.065 -5.419 1.00 93.69 97 LEU A N 1
ATOM 676 C CA . LEU A 1 97 ? 0.232 -3.175 -5.725 1.00 93.69 97 LEU A CA 1
ATOM 677 C C . LEU A 1 97 ? 0.222 -4.235 -4.615 1.00 93.69 97 LEU A C 1
ATOM 679 O O . LEU A 1 97 ? -0.845 -4.705 -4.224 1.00 93.69 97 LEU A O 1
ATOM 683 N N . VAL A 1 98 ? 1.390 -4.588 -4.076 1.00 94.81 98 VAL A N 1
ATOM 684 C CA . VAL A 1 98 ? 1.533 -5.573 -2.990 1.00 94.81 98 VAL A CA 1
ATOM 685 C C . VAL A 1 98 ? 0.984 -5.015 -1.670 1.00 94.81 98 VAL A C 1
ATOM 687 O O . VAL A 1 98 ? 0.263 -5.714 -0.946 1.00 94.81 98 VAL A O 1
ATOM 690 N N . GLY A 1 99 ? 1.274 -3.742 -1.377 1.00 90.44 99 GLY A N 1
ATOM 691 C CA . GLY A 1 99 ? 0.852 -3.055 -0.152 1.00 90.44 99 GLY A CA 1
ATOM 692 C C . GLY A 1 99 ? -0.642 -2.711 -0.071 1.00 90.44 99 GLY A C 1
ATOM 693 O O . GLY A 1 99 ? -1.123 -2.287 0.987 1.00 90.44 99 GLY A O 1
ATOM 694 N N . ASP A 1 100 ? -1.402 -2.881 -1.156 1.00 88.88 100 ASP A N 1
ATOM 695 C CA . ASP A 1 100 ? -2.836 -2.597 -1.169 1.00 88.88 100 ASP A CA 1
ATOM 696 C C . ASP A 1 100 ? -3.663 -3.790 -0.657 1.00 88.88 100 ASP A C 1
ATOM 698 O O . ASP A 1 100 ? -3.819 -4.811 -1.331 1.00 88.88 100 ASP A O 1
ATOM 702 N N . LEU A 1 101 ? -4.251 -3.645 0.537 1.00 86.62 101 LEU A N 1
ATOM 703 C CA . LEU A 1 101 ? -5.138 -4.645 1.142 1.00 86.62 101 LEU A CA 1
ATOM 704 C C . LEU A 1 101 ? -6.380 -4.936 0.294 1.00 86.62 101 LEU A C 1
ATOM 706 O O . LEU A 1 101 ? -6.889 -6.054 0.351 1.00 86.62 101 LEU A O 1
ATOM 710 N N . ARG A 1 102 ? -6.849 -3.967 -0.504 1.00 85.69 102 ARG A N 1
ATOM 711 C CA . ARG A 1 102 ? -8.044 -4.115 -1.349 1.00 85.69 102 ARG A CA 1
ATOM 712 C C . ARG A 1 102 ? -7.789 -4.992 -2.574 1.00 85.69 102 ARG A C 1
ATOM 714 O O . ARG A 1 102 ? -8.734 -5.383 -3.255 1.00 85.69 102 ARG A O 1
ATOM 721 N N . ARG A 1 103 ? -6.521 -5.272 -2.888 1.00 86.56 103 ARG A N 1
ATOM 722 C CA . ARG A 1 103 ? -6.109 -6.067 -4.045 1.00 86.56 103 ARG A CA 1
ATOM 723 C C . ARG A 1 103 ? -5.589 -7.438 -3.604 1.00 86.56 103 ARG A C 1
ATOM 725 O O . ARG A 1 103 ? -5.021 -7.569 -2.508 1.00 86.56 103 ARG A O 1
ATOM 732 N N . PRO A 1 104 ? -5.769 -8.474 -4.445 1.00 92.25 104 PRO A N 1
ATOM 733 C CA . PRO A 1 104 ? -5.196 -9.782 -4.179 1.00 92.25 104 PRO A CA 1
ATOM 734 C C . PRO A 1 104 ? -3.670 -9.684 -4.223 1.00 92.25 104 PRO A C 1
ATOM 736 O O . PRO A 1 104 ? -3.104 -9.119 -5.156 1.00 92.25 104 PRO A O 1
ATOM 739 N N . LEU A 1 105 ? -3.009 -10.273 -3.225 1.00 92.69 105 LEU A N 1
ATOM 740 C CA . LEU A 1 105 ? -1.547 -10.305 -3.142 1.00 92.69 105 LEU A CA 1
ATOM 741 C C . LEU A 1 105 ? -0.917 -10.914 -4.407 1.00 92.69 105 LEU A C 1
ATOM 743 O O . LEU A 1 105 ? 0.106 -10.429 -4.886 1.00 92.69 105 LEU A O 1
ATOM 747 N N . LEU A 1 106 ? -1.579 -11.925 -4.977 1.00 94.44 106 LEU A N 1
ATOM 748 C CA . LEU A 1 106 ? -1.155 -12.601 -6.202 1.00 94.44 106 LEU A CA 1
ATOM 749 C C . LEU A 1 106 ? -0.969 -11.647 -7.384 1.00 94.44 106 LEU A C 1
ATOM 751 O O . LEU A 1 106 ? -0.070 -11.870 -8.180 1.00 94.44 106 LEU A O 1
ATOM 755 N N . LEU A 1 107 ? -1.757 -10.571 -7.487 1.00 93.62 107 LEU A N 1
ATOM 756 C CA . LEU A 1 107 ? -1.595 -9.599 -8.570 1.00 93.62 107 LEU A CA 1
ATOM 757 C C . LEU A 1 107 ? -0.262 -8.856 -8.444 1.00 93.62 107 LEU A C 1
ATOM 759 O O . LEU A 1 107 ? 0.459 -8.731 -9.426 1.00 93.62 107 LEU A O 1
ATOM 763 N N . GLY A 1 108 ? 0.088 -8.396 -7.240 1.00 92.62 108 GLY A N 1
ATOM 764 C CA . GLY A 1 108 ? 1.370 -7.727 -7.004 1.00 92.62 108 GLY A CA 1
ATOM 765 C C . GLY A 1 108 ? 2.563 -8.658 -7.234 1.00 92.62 108 GLY A C 1
ATOM 766 O O . GLY A 1 108 ? 3.545 -8.248 -7.844 1.00 92.62 108 GLY A O 1
ATOM 767 N N . ILE A 1 109 ? 2.449 -9.924 -6.816 1.00 96.19 109 ILE A N 1
ATOM 768 C CA . ILE A 1 109 ? 3.478 -10.948 -7.056 1.00 96.19 109 ILE A CA 1
ATOM 769 C C . ILE A 1 109 ? 3.607 -11.265 -8.551 1.00 96.19 109 ILE A C 1
ATOM 771 O O . ILE A 1 109 ? 4.721 -11.347 -9.056 1.00 96.19 109 ILE A O 1
ATOM 775 N N . ALA A 1 110 ? 2.491 -11.405 -9.271 1.00 96.62 110 ALA A N 1
ATOM 776 C CA . ALA A 1 110 ? 2.497 -11.666 -10.709 1.00 96.62 110 ALA A CA 1
ATOM 777 C C . ALA A 1 110 ? 3.147 -10.518 -11.490 1.00 96.62 110 ALA A C 1
ATOM 779 O O . ALA A 1 110 ? 3.933 -10.768 -12.398 1.00 96.62 110 ALA A O 1
ATOM 780 N N . VAL A 1 111 ? 2.873 -9.266 -11.105 1.00 96.12 111 VAL A N 1
ATOM 781 C CA . VAL A 1 111 ? 3.540 -8.096 -11.694 1.00 96.12 111 VAL A CA 1
ATOM 782 C C . VAL A 1 111 ? 5.030 -8.107 -11.380 1.00 96.12 111 VAL A C 1
ATOM 784 O O . VAL A 1 111 ? 5.819 -7.906 -12.290 1.00 96.12 111 VAL A O 1
ATOM 787 N N . ALA A 1 112 ? 5.433 -8.408 -10.143 1.00 96.19 112 ALA A N 1
ATOM 788 C CA . ALA A 1 112 ? 6.849 -8.513 -9.795 1.00 96.19 112 ALA A CA 1
ATOM 789 C C . ALA A 1 112 ? 7.569 -9.600 -10.610 1.00 96.19 112 ALA A C 1
ATOM 791 O O . ALA A 1 112 ? 8.628 -9.340 -11.173 1.00 96.19 112 ALA A O 1
ATOM 792 N N . ALA A 1 113 ? 6.973 -10.789 -10.734 1.00 97.12 113 ALA A N 1
ATOM 793 C CA . ALA A 1 113 ? 7.517 -11.876 -11.545 1.00 97.12 113 ALA A CA 1
ATOM 794 C C . ALA A 1 113 ? 7.600 -11.495 -13.034 1.00 97.12 113 ALA A C 1
ATOM 796 O O . ALA A 1 113 ? 8.625 -11.725 -13.671 1.00 97.12 113 ALA A O 1
ATOM 797 N N . GLY A 1 114 ? 6.557 -10.858 -13.575 1.00 96.44 114 GLY A N 1
ATOM 798 C CA . GLY A 1 114 ? 6.557 -10.340 -14.943 1.00 96.44 114 GLY A CA 1
ATOM 799 C C . GLY A 1 114 ? 7.640 -9.283 -15.168 1.00 96.44 114 GLY A C 1
ATOM 800 O O . GLY A 1 114 ? 8.343 -9.337 -16.173 1.00 96.44 114 GLY A O 1
ATOM 801 N N . SER A 1 115 ? 7.835 -8.372 -14.212 1.00 94.94 115 SER A N 1
ATOM 802 C CA . SER A 1 115 ? 8.903 -7.373 -14.262 1.00 94.94 115 SER A CA 1
ATOM 803 C C . SER A 1 115 ? 10.289 -8.010 -14.254 1.00 94.94 115 SER A C 1
ATOM 805 O O . SER A 1 115 ? 11.132 -7.582 -15.027 1.00 94.94 115 SER A O 1
ATOM 807 N N . VAL A 1 116 ? 10.527 -9.053 -13.448 1.00 96.19 116 VAL A N 1
ATOM 808 C CA . VAL A 1 116 ? 11.799 -9.801 -13.464 1.00 96.19 116 VAL A CA 1
ATOM 809 C C . VAL A 1 116 ? 12.079 -10.370 -14.854 1.00 96.19 116 VAL A C 1
ATOM 811 O O . VAL A 1 116 ? 13.175 -10.194 -15.377 1.00 96.19 116 VAL A O 1
ATOM 814 N N . VAL A 1 117 ? 11.083 -11.003 -15.480 1.00 96.44 117 VAL A N 1
ATOM 815 C CA . VAL A 1 117 ? 11.226 -11.548 -16.840 1.00 96.44 117 VAL A CA 1
ATOM 816 C C . VAL A 1 117 ? 11.527 -10.439 -17.848 1.00 96.44 117 VAL A C 1
ATOM 818 O O . VAL A 1 117 ? 12.410 -10.607 -18.683 1.00 96.44 117 VAL A O 1
ATOM 821 N N . LEU A 1 118 ? 10.832 -9.302 -17.759 1.00 94.44 118 LEU A N 1
ATOM 822 C CA . LEU A 1 118 ? 11.044 -8.163 -18.654 1.00 94.44 118 LEU A CA 1
ATOM 823 C C . LEU A 1 118 ? 12.415 -7.507 -18.470 1.00 94.44 118 LEU A C 1
ATOM 825 O O . LEU A 1 118 ? 13.027 -7.151 -19.469 1.00 94.44 118 LEU A O 1
ATOM 829 N N . VAL A 1 119 ? 12.909 -7.387 -17.235 1.00 93.50 119 VAL A N 1
ATOM 830 C CA . VAL A 1 119 ? 14.255 -6.867 -16.948 1.00 93.50 119 VAL A CA 1
ATOM 831 C C . VAL A 1 119 ? 15.314 -7.794 -17.544 1.00 93.50 119 VAL A C 1
ATOM 833 O O . VAL A 1 119 ? 16.185 -7.339 -18.278 1.00 93.50 119 VAL A O 1
ATOM 836 N N . VAL A 1 120 ? 15.204 -9.107 -17.311 1.00 93.38 120 VAL A N 1
ATOM 837 C CA . VAL A 1 120 ? 16.149 -10.091 -17.866 1.00 93.38 120 VAL A CA 1
ATOM 838 C C . VAL A 1 120 ? 16.102 -10.106 -19.396 1.00 93.38 120 VAL A C 1
ATOM 840 O O . VAL A 1 120 ? 17.146 -10.120 -20.039 1.00 93.38 120 VAL A O 1
ATOM 843 N N . ALA A 1 121 ? 14.908 -10.065 -19.994 1.00 92.00 121 ALA A N 1
ATOM 844 C CA . ALA A 1 121 ? 14.748 -10.014 -21.446 1.00 92.00 121 ALA A CA 1
ATOM 845 C C . ALA A 1 121 ? 15.284 -8.703 -22.043 1.00 92.00 121 ALA A C 1
ATOM 847 O O . ALA A 1 121 ? 15.934 -8.721 -23.087 1.00 92.00 121 ALA A O 1
ATOM 848 N N . GLY A 1 122 ? 15.036 -7.580 -21.368 1.00 88.00 122 GLY A N 1
ATOM 849 C CA . GLY A 1 122 ? 15.534 -6.260 -21.738 1.00 88.00 122 GLY A CA 1
ATOM 850 C C . GLY A 1 122 ? 17.046 -6.132 -21.603 1.00 88.00 122 G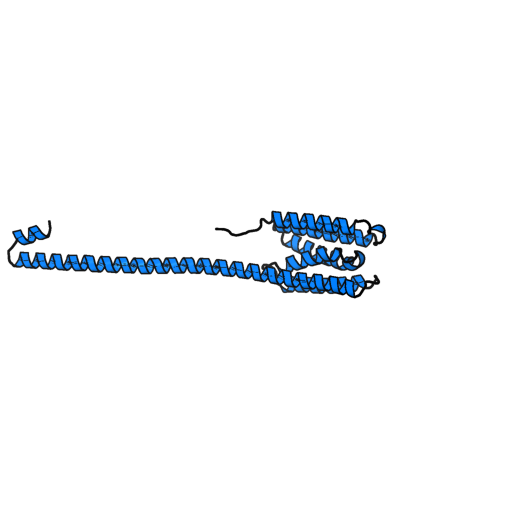LY A C 1
ATOM 851 O O . GLY A 1 122 ? 17.612 -5.269 -22.257 1.00 88.00 122 GLY A O 1
ATOM 852 N N . ALA A 1 123 ? 17.694 -6.989 -20.808 1.00 89.31 123 ALA A N 1
ATOM 853 C CA . ALA A 1 123 ? 19.145 -7.029 -20.664 1.00 89.31 123 ALA A CA 1
ATOM 854 C C . ALA A 1 123 ? 19.820 -7.833 -21.781 1.00 89.31 123 ALA A C 1
ATOM 856 O O . ALA A 1 123 ? 20.978 -7.592 -22.053 1.00 89.31 123 ALA A O 1
ATOM 857 N N . LEU A 1 124 ? 19.128 -8.740 -22.484 1.00 88.31 124 LEU A N 1
ATOM 858 C CA . LEU A 1 124 ? 19.735 -9.543 -23.561 1.00 88.31 124 LEU A CA 1
ATOM 859 C C . LEU A 1 124 ? 20.429 -8.743 -24.689 1.00 88.31 124 LEU A C 1
ATOM 861 O O . LEU A 1 124 ? 21.456 -9.213 -25.171 1.00 88.31 124 LEU A O 1
ATOM 865 N N . PRO A 1 125 ? 19.899 -7.595 -25.165 1.00 87.31 125 PRO A N 1
ATOM 866 C CA . PRO A 1 125 ? 20.551 -6.806 -26.211 1.00 87.31 125 PRO A CA 1
ATOM 867 C C . PRO A 1 125 ? 21.656 -5.872 -25.695 1.00 87.31 125 PRO A C 1
ATOM 869 O O . PRO A 1 125 ? 22.315 -5.231 -26.511 1.00 87.31 125 PRO A O 1
ATOM 872 N N . PHE A 1 126 ? 21.844 -5.763 -24.379 1.00 82.19 126 PHE A N 1
ATOM 873 C CA . PHE A 1 126 ? 22.879 -4.937 -23.764 1.00 82.19 126 PHE A CA 1
ATOM 874 C C . PHE A 1 126 ? 23.880 -5.863 -23.061 1.00 82.19 126 PHE A C 1
ATOM 876 O O . PHE A 1 126 ? 23.489 -6.838 -22.434 1.00 82.19 126 PHE A O 1
ATOM 883 N N . ASP A 1 127 ? 25.181 -5.588 -23.115 1.00 82.75 127 ASP A N 1
ATOM 884 C CA . ASP A 1 127 ? 26.182 -6.385 -22.382 1.00 82.75 127 ASP A CA 1
ATOM 885 C C . ASP A 1 127 ? 26.165 -6.051 -20.874 1.00 82.75 127 ASP A C 1
ATOM 887 O O . ASP A 1 127 ? 27.173 -5.681 -20.267 1.00 82.75 127 ASP A O 1
ATOM 891 N N . THR A 1 128 ? 24.982 -6.123 -20.255 1.00 85.50 128 THR A N 1
ATOM 892 C CA . THR A 1 128 ? 24.747 -5.728 -18.871 1.00 85.50 128 THR A CA 1
ATOM 893 C C . THR A 1 128 ? 25.507 -6.667 -17.930 1.00 85.50 128 THR A C 1
ATOM 895 O O . THR A 1 128 ? 25.318 -7.888 -17.975 1.00 85.50 128 THR A O 1
ATOM 898 N N . PRO A 1 129 ? 26.348 -6.137 -17.024 1.00 89.56 129 PRO A N 1
ATOM 899 C CA . PRO A 1 129 ? 27.092 -6.968 -16.094 1.00 89.56 129 PRO A CA 1
ATOM 900 C C . PRO A 1 129 ? 26.142 -7.691 -15.135 1.00 89.56 129 PRO A C 1
ATOM 902 O O . PRO A 1 129 ? 25.218 -7.098 -14.578 1.00 89.56 129 PRO A O 1
ATOM 905 N N . VAL A 1 130 ? 26.425 -8.970 -14.864 1.00 90.56 130 VAL A N 1
ATOM 906 C CA . VAL A 1 130 ? 25.599 -9.827 -13.988 1.00 90.56 130 VAL A CA 1
ATOM 907 C C . VAL A 1 130 ? 25.374 -9.191 -12.613 1.00 90.56 130 VAL A C 1
ATOM 909 O O . VAL A 1 130 ? 24.291 -9.306 -12.048 1.00 90.56 130 VAL A O 1
ATOM 912 N N . ALA A 1 131 ? 26.370 -8.477 -12.082 1.00 91.12 131 ALA A N 1
ATOM 913 C CA . ALA A 1 131 ? 26.250 -7.770 -10.810 1.00 91.12 131 ALA A CA 1
ATOM 914 C C . ALA A 1 131 ? 25.184 -6.656 -10.832 1.00 91.12 131 ALA A C 1
ATOM 916 O O . ALA A 1 131 ? 24.453 -6.513 -9.852 1.00 91.12 131 ALA A O 1
ATOM 917 N N . ALA A 1 132 ? 25.058 -5.905 -11.934 1.00 89.50 132 ALA A N 1
ATOM 918 C CA . ALA A 1 132 ? 24.025 -4.876 -12.083 1.00 89.50 132 ALA A CA 1
ATOM 919 C C . ALA A 1 132 ? 22.634 -5.513 -12.168 1.00 89.50 132 ALA A C 1
ATOM 921 O O . ALA A 1 132 ? 21.741 -5.137 -11.410 1.00 89.50 132 ALA A O 1
ATOM 922 N N . LEU A 1 133 ? 22.497 -6.569 -12.977 1.00 92.06 133 LEU A N 1
ATOM 923 C CA . LEU A 1 133 ? 21.250 -7.326 -13.092 1.00 92.06 133 LEU A CA 1
ATOM 924 C C . LEU A 1 133 ? 20.809 -7.900 -11.734 1.00 92.06 133 LEU A C 1
ATOM 926 O O . LEU A 1 133 ? 19.649 -7.786 -11.349 1.00 92.06 133 LEU A O 1
ATOM 930 N N . LEU A 1 134 ? 21.733 -8.473 -10.955 1.00 93.75 134 LEU A N 1
ATOM 931 C CA . LEU A 1 134 ? 21.434 -8.949 -9.600 1.00 93.75 134 LEU A CA 1
ATOM 932 C C . LEU A 1 134 ? 20.990 -7.814 -8.668 1.00 93.75 134 LEU A C 1
ATOM 934 O O . LEU A 1 134 ? 20.094 -8.027 -7.852 1.00 93.75 134 LEU A O 1
ATOM 938 N N . GLY A 1 135 ? 21.575 -6.621 -8.796 1.00 93.19 135 GLY A N 1
ATOM 939 C CA . GLY A 1 135 ? 21.154 -5.429 -8.058 1.00 93.19 135 GLY A CA 1
ATOM 940 C C . GLY A 1 135 ? 19.719 -5.007 -8.388 1.00 93.19 135 GLY A C 1
ATOM 941 O O . GLY A 1 135 ? 18.925 -4.751 -7.482 1.00 93.19 135 GLY A O 1
ATOM 942 N N . GLU A 1 136 ? 19.353 -5.008 -9.669 1.00 92.88 136 GLU A N 1
ATOM 943 C CA . GLU A 1 136 ? 17.998 -4.691 -10.139 1.00 92.88 136 GLU A CA 1
ATOM 944 C C . GLU A 1 136 ? 16.969 -5.713 -9.634 1.00 92.88 136 GLU A C 1
ATOM 946 O O . GLU A 1 136 ? 15.927 -5.345 -9.080 1.00 92.88 136 GLU A O 1
ATOM 951 N N . LEU A 1 137 ? 17.287 -7.007 -9.746 1.00 94.81 137 LEU A N 1
ATOM 952 C CA . LEU A 1 137 ? 16.444 -8.094 -9.242 1.00 94.81 137 LEU A CA 1
ATOM 953 C C . LEU A 1 137 ? 16.299 -8.048 -7.717 1.00 94.81 137 LEU A C 1
ATOM 955 O O . LEU A 1 137 ? 15.201 -8.255 -7.191 1.00 94.81 137 LEU A O 1
ATOM 959 N N . ALA A 1 138 ? 17.376 -7.728 -6.997 1.00 95.88 138 ALA A N 1
ATOM 960 C CA . ALA A 1 138 ? 17.327 -7.507 -5.558 1.00 95.88 138 ALA A CA 1
ATOM 961 C C . ALA A 1 138 ? 16.426 -6.313 -5.209 1.00 95.88 138 ALA A C 1
ATOM 963 O O . ALA A 1 138 ? 15.631 -6.410 -4.275 1.00 95.88 138 ALA A O 1
ATOM 964 N N . GLY A 1 139 ? 16.473 -5.224 -5.983 1.00 94.56 139 GLY A N 1
ATOM 965 C CA . GLY A 1 139 ? 15.571 -4.080 -5.834 1.00 94.56 139 GLY A CA 1
ATOM 966 C C . GLY A 1 139 ? 14.097 -4.466 -5.982 1.00 94.56 139 GLY A C 1
ATOM 967 O O . GLY A 1 139 ? 13.269 -4.103 -5.142 1.00 94.56 139 GLY A O 1
ATOM 968 N N . VAL A 1 140 ? 13.767 -5.276 -6.993 1.00 96.00 140 VAL A N 1
ATOM 969 C CA . VAL A 1 140 ? 12.414 -5.824 -7.187 1.00 96.00 140 VAL A CA 1
ATOM 970 C C . VAL A 1 140 ? 11.990 -6.702 -6.005 1.00 96.00 140 VAL A C 1
ATOM 972 O O . VAL A 1 140 ? 10.878 -6.559 -5.490 1.00 96.00 140 VAL A O 1
ATOM 975 N N . LEU A 1 141 ? 12.876 -7.577 -5.528 1.00 97.12 141 LEU A N 1
ATOM 976 C CA . LEU A 1 141 ? 12.606 -8.442 -4.382 1.00 97.12 141 LEU A CA 1
ATOM 977 C C . LEU A 1 141 ? 12.364 -7.629 -3.099 1.00 97.12 141 LEU A C 1
ATOM 979 O O . LEU A 1 141 ? 11.394 -7.874 -2.376 1.00 97.12 141 LEU A O 1
ATOM 983 N N . LEU A 1 142 ? 13.194 -6.615 -2.842 1.00 97.00 142 LEU A N 1
ATOM 984 C CA . LEU A 1 142 ? 13.022 -5.684 -1.727 1.00 97.00 142 LEU A CA 1
ATOM 985 C C . LEU A 1 142 ? 11.694 -4.925 -1.825 1.00 97.00 142 LEU A C 1
ATOM 987 O O . LEU A 1 142 ? 11.031 -4.737 -0.805 1.00 97.00 142 LEU A O 1
ATOM 991 N N . ALA A 1 143 ? 11.252 -4.553 -3.029 1.00 95.50 143 ALA A N 1
ATOM 992 C CA . ALA A 1 143 ? 9.951 -3.920 -3.241 1.00 95.50 143 ALA A CA 1
ATOM 993 C C . ALA A 1 143 ? 8.787 -4.829 -2.815 1.00 95.50 143 ALA A C 1
ATOM 995 O O . ALA A 1 143 ? 7.838 -4.369 -2.173 1.00 95.50 143 ALA A O 1
ATOM 996 N N . VAL A 1 144 ? 8.870 -6.128 -3.128 1.00 97.06 144 VAL A N 1
ATOM 997 C CA . VAL A 1 144 ? 7.880 -7.126 -2.693 1.00 97.06 144 VAL A CA 1
ATOM 998 C C . VAL A 1 144 ? 7.871 -7.237 -1.171 1.00 97.06 144 VAL A C 1
ATOM 1000 O O . VAL A 1 144 ? 6.801 -7.142 -0.567 1.00 97.06 144 VAL A O 1
ATOM 1003 N N . PHE A 1 145 ? 9.036 -7.373 -0.531 1.00 97.19 145 PHE A N 1
ATOM 1004 C CA . PHE A 1 145 ? 9.130 -7.446 0.932 1.00 97.19 145 PHE A CA 1
ATOM 1005 C C . PHE A 1 145 ? 8.611 -6.181 1.618 1.00 97.19 145 PHE A C 1
ATOM 1007 O O . PHE A 1 145 ? 7.826 -6.270 2.563 1.00 97.19 145 PHE A O 1
ATOM 1014 N N . ALA A 1 146 ? 8.979 -5.002 1.119 1.00 95.44 146 ALA A N 1
ATOM 1015 C CA . ALA A 1 146 ? 8.475 -3.731 1.624 1.00 95.44 146 ALA A CA 1
ATOM 1016 C C . ALA A 1 146 ? 6.949 -3.621 1.449 1.00 95.44 146 ALA A C 1
ATOM 1018 O O . ALA A 1 146 ? 6.247 -3.160 2.352 1.00 95.44 146 ALA A O 1
ATOM 1019 N N . GLY A 1 147 ? 6.408 -4.108 0.329 1.00 93.88 147 GLY A N 1
ATOM 1020 C CA . GLY A 1 147 ? 4.967 -4.176 0.086 1.00 93.88 147 GLY A CA 1
ATOM 1021 C C . GLY A 1 147 ? 4.250 -5.116 1.053 1.00 93.88 147 GLY A C 1
ATOM 1022 O O . GLY A 1 147 ? 3.201 -4.761 1.593 1.00 93.88 147 GLY A O 1
ATOM 1023 N N . LEU A 1 148 ? 4.825 -6.291 1.315 1.00 95.75 148 LEU A N 1
ATOM 1024 C CA . LEU A 1 148 ? 4.311 -7.258 2.286 1.00 95.75 148 LEU A CA 1
ATOM 1025 C C . LEU A 1 148 ? 4.328 -6.687 3.703 1.00 95.75 148 LEU A C 1
ATOM 1027 O O . LEU A 1 148 ? 3.311 -6.759 4.390 1.00 95.75 148 LEU A O 1
ATOM 1031 N N . SER A 1 149 ? 5.436 -6.062 4.101 1.00 94.31 149 SER A N 1
ATOM 1032 C CA . SER A 1 149 ? 5.577 -5.381 5.390 1.00 94.31 149 SER A CA 1
ATOM 1033 C C . SER A 1 149 ? 4.512 -4.295 5.554 1.00 94.31 149 SER A C 1
ATOM 1035 O O . SER A 1 149 ? 3.757 -4.294 6.526 1.00 94.31 149 SER A O 1
ATOM 1037 N N . ARG A 1 150 ? 4.323 -3.444 4.536 1.00 92.00 150 ARG A N 1
ATOM 1038 C CA . ARG A 1 150 ? 3.268 -2.420 4.534 1.00 92.00 150 ARG A CA 1
ATOM 1039 C C . ARG A 1 150 ? 1.867 -3.025 4.635 1.00 92.00 150 ARG A C 1
ATOM 1041 O O . ARG A 1 150 ? 1.014 -2.491 5.343 1.00 92.00 150 ARG A O 1
ATOM 1048 N N . ARG A 1 151 ? 1.615 -4.139 3.944 1.00 93.00 151 ARG A N 1
ATOM 1049 C CA . ARG A 1 151 ? 0.337 -4.861 4.012 1.00 93.00 151 ARG A CA 1
ATOM 1050 C C . ARG A 1 151 ? 0.095 -5.439 5.409 1.00 93.00 151 ARG A C 1
ATOM 1052 O O . ARG A 1 151 ? -1.020 -5.349 5.914 1.00 93.00 151 ARG A O 1
ATOM 1059 N N . GLN A 1 152 ? 1.115 -6.029 6.029 1.00 93.62 152 GLN A N 1
ATOM 1060 C CA . GLN A 1 152 ? 1.040 -6.576 7.386 1.00 93.62 152 GLN A CA 1
ATOM 1061 C C . GLN A 1 152 ? 0.812 -5.477 8.421 1.00 93.62 152 GLN A C 1
ATOM 1063 O O . GLN A 1 152 ? -0.071 -5.621 9.261 1.00 93.62 152 GLN A O 1
ATOM 1068 N N . PHE A 1 153 ? 1.533 -4.361 8.310 1.00 91.56 153 PHE A N 1
ATOM 1069 C CA . PHE A 1 153 ? 1.377 -3.212 9.195 1.00 91.56 153 PHE A CA 1
ATOM 1070 C C . PHE A 1 153 ? -0.059 -2.679 9.174 1.00 91.56 153 PHE A C 1
ATOM 1072 O O . PHE A 1 153 ? -0.699 -2.585 10.214 1.00 91.56 153 PHE A O 1
ATOM 1079 N N . ARG A 1 154 ? -0.620 -2.456 7.979 1.00 90.06 154 ARG A N 1
ATOM 1080 C CA . ARG A 1 154 ? -2.010 -1.998 7.828 1.00 90.06 154 ARG A CA 1
ATOM 1081 C C . ARG A 1 154 ? -3.035 -2.993 8.380 1.00 90.06 154 ARG A C 1
ATOM 1083 O O . ARG A 1 154 ? -3.999 -2.580 9.010 1.00 90.06 154 ARG A O 1
ATOM 1090 N N . ARG A 1 155 ? -2.829 -4.302 8.177 1.00 91.75 155 ARG A N 1
ATOM 1091 C CA . ARG A 1 155 ? -3.692 -5.338 8.777 1.00 91.75 155 ARG A CA 1
ATOM 1092 C C . ARG A 1 155 ? -3.623 -5.324 10.302 1.00 91.75 155 ARG A C 1
ATOM 1094 O O . ARG A 1 155 ? -4.649 -5.476 10.951 1.00 91.75 155 ARG A O 1
ATOM 1101 N N . SER A 1 156 ? -2.427 -5.147 10.858 1.00 91.75 156 SER A N 1
ATOM 1102 C CA . SER A 1 156 ? -2.218 -5.045 12.302 1.00 91.75 156 SER A CA 1
ATOM 1103 C C . SER A 1 156 ? -2.919 -3.814 12.879 1.00 91.75 156 SER A C 1
ATOM 1105 O O . SER A 1 156 ? -3.596 -3.916 13.897 1.00 91.75 156 SER A O 1
ATOM 1107 N N . GLU A 1 157 ? -2.848 -2.667 12.196 1.00 91.06 157 GLU A N 1
ATOM 1108 C CA . GLU A 1 157 ? -3.574 -1.458 12.601 1.00 91.06 157 GLU A CA 1
ATOM 1109 C C . GLU A 1 157 ? -5.097 -1.653 12.585 1.00 91.06 157 GLU A C 1
ATOM 1111 O O . GLU A 1 157 ? -5.755 -1.286 13.558 1.00 91.06 157 GLU A O 1
ATOM 1116 N N . GLU A 1 158 ? -5.645 -2.274 11.532 1.00 91.00 158 GLU A N 1
ATOM 1117 C CA . GLU A 1 158 ? -7.077 -2.611 11.431 1.00 91.00 158 GLU A CA 1
ATOM 1118 C C . GLU A 1 158 ? -7.512 -3.583 12.543 1.00 91.00 158 GLU A C 1
ATOM 1120 O O . GLU A 1 158 ? -8.575 -3.431 13.142 1.00 91.00 158 GLU A O 1
ATOM 1125 N N . GLN A 1 159 ? -6.681 -4.571 12.879 1.00 92.00 159 GLN A N 1
ATOM 1126 C CA . GLN A 1 159 ? -6.960 -5.488 13.987 1.00 92.00 159 GLN A CA 1
ATOM 1127 C C . GLN A 1 159 ? -6.887 -4.781 15.343 1.00 92.00 159 GLN A C 1
ATOM 1129 O O . GLN A 1 159 ? -7.752 -4.983 16.194 1.00 92.00 159 GLN A O 1
ATOM 1134 N N . ALA A 1 160 ? -5.892 -3.918 15.544 1.00 92.69 160 ALA A N 1
ATOM 1135 C CA . ALA A 1 160 ? -5.729 -3.163 16.777 1.00 92.69 160 ALA A CA 1
ATOM 1136 C C . ALA A 1 160 ? -6.873 -2.164 17.000 1.00 92.69 160 ALA A C 1
ATOM 1138 O O . ALA A 1 160 ? -7.278 -1.963 18.143 1.00 92.69 160 ALA A O 1
ATOM 1139 N N . SER A 1 161 ? -7.418 -1.540 15.948 1.00 92.50 161 SER A N 1
ATOM 1140 C CA . SER A 1 161 ? -8.601 -0.681 16.089 1.00 92.50 161 SER A CA 1
ATOM 1141 C C . SER A 1 161 ? -9.832 -1.486 16.502 1.00 92.50 161 SER A C 1
ATOM 1143 O O . SER A 1 161 ? -10.497 -1.105 17.461 1.00 92.50 161 SER A O 1
ATOM 1145 N N . LEU A 1 162 ? -10.074 -2.638 15.867 1.00 93.12 162 LEU A N 1
ATOM 1146 C CA . LEU A 1 162 ? -11.203 -3.513 16.204 1.00 93.12 162 LEU A CA 1
ATOM 1147 C C . LEU A 1 162 ? -11.119 -4.056 17.637 1.00 93.12 162 LEU A C 1
ATOM 1149 O O . LEU A 1 162 ? -12.134 -4.148 18.325 1.00 93.12 162 LEU A O 1
ATOM 1153 N N . LEU A 1 163 ? -9.918 -4.405 18.110 1.00 94.19 163 LEU A N 1
ATOM 1154 C CA . LEU A 1 163 ? -9.714 -4.843 19.493 1.00 94.19 163 LEU A CA 1
ATOM 1155 C C . LEU A 1 163 ? -9.985 -3.714 20.493 1.00 94.19 163 LEU A C 1
ATOM 1157 O O . LEU A 1 163 ? -10.654 -3.944 21.493 1.00 94.19 163 LEU A O 1
ATOM 1161 N N . ARG A 1 164 ? -9.539 -2.484 20.204 1.00 93.75 164 ARG A N 1
ATOM 1162 C CA . ARG A 1 164 ? -9.816 -1.324 21.070 1.00 93.75 164 ARG A CA 1
ATOM 1163 C C . ARG A 1 164 ? -11.305 -1.001 21.157 1.00 93.75 164 ARG A C 1
ATOM 1165 O O . ARG A 1 164 ? -11.776 -0.660 22.237 1.00 93.75 164 ARG A O 1
ATOM 1172 N N . GLU A 1 165 ? -12.034 -1.102 20.046 1.00 93.38 165 GLU A N 1
ATOM 1173 C CA . GLU A 1 165 ? -13.490 -0.913 20.035 1.00 93.38 165 GLU A CA 1
ATOM 1174 C C . GLU A 1 165 ? -14.188 -1.977 20.891 1.00 93.38 165 GLU A C 1
ATOM 1176 O O . GLU A 1 165 ? -15.003 -1.637 21.747 1.00 93.38 165 GLU A O 1
ATOM 1181 N N . ARG A 1 166 ? -13.803 -3.252 20.744 1.00 93.38 166 ARG A N 1
ATOM 1182 C CA . ARG A 1 166 ? -14.341 -4.350 21.563 1.00 93.38 166 ARG A CA 1
ATOM 1183 C C . ARG A 1 166 ? -14.042 -4.173 23.049 1.00 93.38 166 ARG A C 1
ATOM 1185 O O . ARG A 1 166 ? -14.949 -4.293 23.869 1.00 93.38 166 ARG A O 1
ATOM 1192 N N . ASP A 1 167 ? -12.807 -3.833 23.401 1.00 94.12 167 ASP A N 1
ATOM 1193 C CA . ASP A 1 167 ? -12.423 -3.587 24.793 1.00 94.12 167 ASP A CA 1
ATOM 1194 C C . ASP A 1 167 ? -13.216 -2.429 25.410 1.00 94.12 167 ASP A C 1
ATOM 1196 O O . ASP A 1 167 ? -13.597 -2.502 26.579 1.00 94.12 167 ASP A O 1
ATOM 1200 N N . ALA A 1 168 ? -13.494 -1.369 24.643 1.00 93.56 168 ALA A N 1
ATOM 1201 C CA . ALA A 1 168 ? -14.324 -0.262 25.108 1.00 93.56 168 ALA A CA 1
ATOM 1202 C C . ALA A 1 168 ? -15.759 -0.724 25.407 1.00 93.56 168 ALA A C 1
ATOM 1204 O O . ALA A 1 168 ? -16.268 -0.437 26.489 1.00 93.56 168 ALA A O 1
ATOM 1205 N N . THR A 1 169 ? -16.368 -1.502 24.503 1.00 93.88 169 THR A N 1
ATOM 1206 C CA . THR A 1 169 ? -17.724 -2.041 24.708 1.00 93.88 169 THR A CA 1
ATOM 1207 C C . THR A 1 169 ? -17.802 -2.977 25.916 1.00 93.88 169 THR A C 1
ATOM 1209 O O . THR A 1 169 ? -18.665 -2.804 26.772 1.00 93.88 169 THR A O 1
ATOM 1212 N N . MET A 1 170 ? -16.836 -3.889 26.067 1.00 94.06 170 MET A N 1
ATOM 1213 C CA . MET A 1 170 ? -16.782 -4.823 27.196 1.00 94.06 170 MET A CA 1
ATOM 1214 C C . MET A 1 170 ? -16.620 -4.100 28.538 1.00 94.06 170 MET A C 1
ATOM 1216 O O . MET A 1 170 ? -17.209 -4.500 29.540 1.00 94.06 170 MET A O 1
ATOM 1220 N N . ARG A 1 171 ? -15.825 -3.022 28.578 1.00 93.75 171 ARG A N 1
ATOM 1221 C CA . ARG A 1 171 ? -15.656 -2.206 29.791 1.00 93.75 171 ARG A CA 1
ATOM 1222 C C . ARG A 1 171 ? -16.930 -1.459 30.157 1.00 93.75 171 ARG A C 1
ATOM 1224 O O . ARG A 1 171 ? -17.237 -1.358 31.341 1.00 93.75 171 ARG A O 1
ATOM 1231 N N . GLU A 1 172 ? -17.658 -0.947 29.170 1.00 94.94 172 GLU A N 1
ATOM 1232 C CA . GLU A 1 172 ? -18.935 -0.278 29.411 1.00 94.94 172 GLU A CA 1
ATOM 1233 C C . GLU A 1 172 ? -19.979 -1.256 29.967 1.00 94.94 172 GLU A C 1
ATOM 1235 O O . GLU A 1 172 ? -20.640 -0.954 30.960 1.00 94.94 172 GLU A O 1
ATOM 1240 N N . GLU A 1 173 ? -20.086 -2.452 29.388 1.00 94.62 173 GLU A N 1
ATOM 1241 C CA . GLU A 1 173 ? -20.983 -3.503 29.877 1.00 94.62 173 GLU A CA 1
ATOM 1242 C C . GLU A 1 173 ? -20.623 -3.949 31.297 1.00 94.62 173 GLU A C 1
ATOM 1244 O O . GLU A 1 173 ? -21.495 -4.009 32.166 1.00 94.62 173 GLU A O 1
ATOM 1249 N N . ALA A 1 174 ? -19.336 -4.184 31.568 1.00 94.69 174 ALA A N 1
ATOM 1250 C CA . ALA A 1 174 ? -18.865 -4.525 32.906 1.00 94.69 174 ALA A CA 1
ATOM 1251 C C . ALA A 1 174 ? -19.192 -3.419 33.923 1.00 94.69 174 ALA A C 1
ATOM 1253 O O . ALA A 1 174 ? -19.669 -3.714 35.017 1.00 94.69 174 ALA 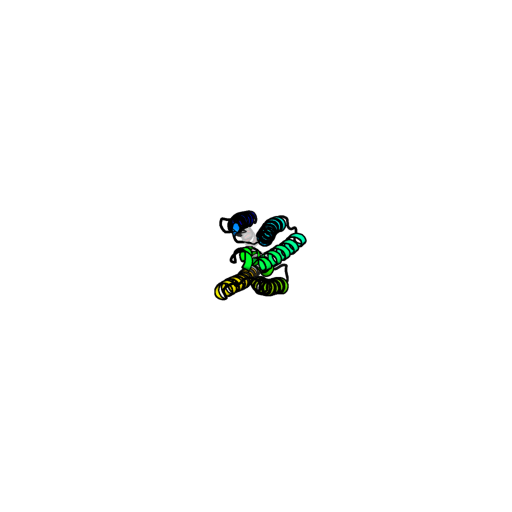A O 1
ATOM 1254 N N . ALA A 1 175 ? -19.001 -2.148 33.555 1.00 94.38 1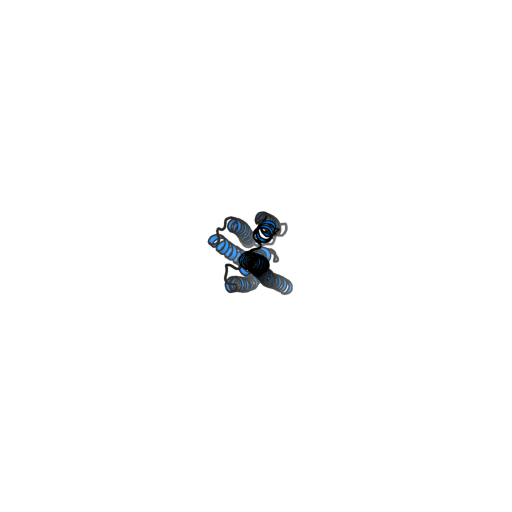75 ALA A N 1
ATOM 1255 C CA . ALA A 1 175 ? -19.352 -1.018 34.411 1.00 94.38 175 ALA A CA 1
ATOM 1256 C C . ALA A 1 175 ? -20.862 -0.955 34.691 1.00 94.38 175 ALA A C 1
ATOM 1258 O O . ALA A 1 175 ? -21.255 -0.718 35.832 1.00 94.38 175 ALA A O 1
ATOM 1259 N N . ARG A 1 176 ? -21.714 -1.219 33.689 1.00 94.56 176 ARG A N 1
ATOM 1260 C CA . ARG A 1 176 ? -23.176 -1.276 33.869 1.00 94.56 176 ARG A CA 1
ATOM 1261 C C . ARG A 1 176 ? -23.599 -2.401 34.810 1.00 94.56 176 ARG A C 1
ATOM 1263 O O . ARG A 1 176 ? -24.472 -2.181 35.644 1.00 94.56 176 ARG A O 1
ATOM 1270 N N . ILE A 1 177 ? -22.988 -3.581 34.696 1.00 95.06 177 ILE A N 1
ATOM 1271 C CA . ILE A 1 177 ? -23.282 -4.725 35.573 1.00 95.06 177 ILE A CA 1
ATOM 1272 C C . ILE A 1 177 ? -22.885 -4.410 37.016 1.00 95.06 177 ILE A C 1
ATOM 1274 O O . ILE A 1 177 ? -23.685 -4.622 37.927 1.00 95.06 177 ILE A O 1
ATOM 1278 N N . THR A 1 178 ? -21.683 -3.866 37.224 1.00 94.81 178 THR A N 1
ATOM 1279 C CA . THR A 1 178 ? -21.225 -3.452 38.557 1.00 94.81 178 THR A CA 1
ATOM 1280 C C . THR A 1 178 ? -22.146 -2.385 39.144 1.00 94.81 178 THR A C 1
ATOM 1282 O O . THR A 1 178 ? -22.617 -2.547 40.263 1.00 94.81 178 THR A O 1
ATOM 1285 N N . LEU A 1 179 ? -22.504 -1.358 38.365 1.00 95.38 179 LEU A N 1
ATOM 1286 C CA . LEU A 1 179 ? -23.427 -0.309 38.804 1.00 95.38 179 LEU A CA 1
ATOM 1287 C C . LEU A 1 179 ? -24.797 -0.881 39.203 1.00 95.38 179 LEU A C 1
ATOM 1289 O O . LEU A 1 179 ? -25.348 -0.504 40.231 1.00 95.38 179 LEU A O 1
ATOM 1293 N N . ALA A 1 180 ? -25.356 -1.794 38.404 1.00 94.31 180 ALA A N 1
ATOM 1294 C CA . ALA A 1 180 ? -26.643 -2.415 38.703 1.00 94.31 180 ALA A CA 1
ATOM 1295 C C . ALA A 1 180 ? -26.604 -3.220 40.011 1.00 94.31 180 ALA A C 1
ATOM 1297 O O . ALA A 1 180 ? -27.565 -3.183 40.779 1.00 94.31 180 ALA A O 1
ATOM 1298 N N . ARG A 1 181 ? -25.490 -3.911 40.280 1.00 95.50 181 ARG A N 1
ATOM 1299 C CA . ARG A 1 181 ? -25.275 -4.631 41.537 1.00 95.50 181 ARG A CA 1
ATOM 1300 C C . ARG A 1 181 ? -25.178 -3.678 42.725 1.00 95.50 181 ARG A C 1
ATOM 1302 O O . ARG A 1 181 ? -25.888 -3.884 43.700 1.00 95.50 181 ARG A O 1
ATOM 1309 N N . ASP A 1 182 ? -24.376 -2.624 42.622 1.00 94.94 182 ASP A N 1
ATOM 1310 C CA . ASP A 1 182 ? -24.213 -1.647 43.704 1.00 94.94 182 ASP A CA 1
ATOM 1311 C C . ASP A 1 182 ? -25.547 -0.956 44.032 1.00 94.94 182 ASP A C 1
ATOM 1313 O O . ASP A 1 182 ? -25.904 -0.788 45.198 1.00 94.94 182 ASP A O 1
ATOM 1317 N N . LEU A 1 183 ? -26.333 -0.618 43.001 1.00 93.00 183 LEU A N 1
ATOM 1318 C CA . LEU A 1 183 ? -27.689 -0.099 43.178 1.00 93.00 183 LEU A CA 1
ATOM 1319 C C . LEU A 1 183 ? -28.598 -1.120 43.869 1.00 93.00 183 LEU A C 1
ATOM 1321 O O . LEU A 1 183 ? -29.346 -0.747 44.768 1.00 93.00 183 LEU A O 1
ATOM 1325 N N . HIS A 1 184 ? -28.536 -2.396 43.483 1.00 95.62 184 HIS A N 1
ATOM 1326 C CA . HIS A 1 184 ? -29.321 -3.446 44.127 1.00 95.62 184 HIS A CA 1
ATOM 1327 C C . HIS A 1 184 ? -28.946 -3.624 45.603 1.00 95.62 184 HIS A C 1
ATOM 1329 O O . HIS A 1 184 ? -29.843 -3.699 46.436 1.00 95.62 184 HIS A O 1
ATOM 1335 N N . ASP A 1 185 ? -27.656 -3.622 45.940 1.00 97.00 185 ASP A N 1
ATOM 1336 C CA . ASP A 1 185 ? -27.179 -3.794 47.315 1.00 97.00 185 ASP A CA 1
ATOM 1337 C C . ASP A 1 185 ? -27.625 -2.619 48.209 1.00 97.00 185 ASP A C 1
ATOM 1339 O O . ASP A 1 185 ? -28.128 -2.828 49.317 1.00 97.00 185 ASP A O 1
ATOM 1343 N N . VAL A 1 186 ? -27.544 -1.379 47.708 1.00 95.19 186 VAL A N 1
ATOM 1344 C CA . VAL A 1 186 ? -28.033 -0.184 48.422 1.00 95.19 186 VAL A CA 1
ATOM 1345 C C . VAL A 1 186 ? -29.558 -0.202 48.579 1.00 95.19 186 VAL A C 1
ATOM 1347 O O . VAL A 1 186 ? -30.073 0.097 49.662 1.00 95.19 186 VAL A O 1
ATOM 1350 N N . LEU A 1 187 ? -30.298 -0.569 47.529 1.00 93.38 187 LEU A N 1
ATOM 1351 C CA . LEU A 1 187 ? -31.759 -0.675 47.577 1.00 93.38 187 LEU A CA 1
ATOM 1352 C C . LEU A 1 187 ? -32.217 -1.785 48.530 1.00 93.38 187 LEU A C 1
ATOM 1354 O O . LEU A 1 187 ? -33.098 -1.553 49.351 1.00 93.38 187 LEU A O 1
ATOM 1358 N N . ALA A 1 188 ? -31.602 -2.965 48.475 1.00 94.94 188 ALA A N 1
ATOM 1359 C CA . ALA A 1 188 ? -31.927 -4.080 49.356 1.00 94.94 188 ALA A CA 1
ATOM 1360 C C . ALA A 1 188 ? -31.646 -3.738 50.825 1.00 94.94 188 ALA A C 1
ATOM 1362 O O . ALA A 1 188 ? -32.469 -4.021 51.695 1.00 94.94 188 ALA A O 1
ATOM 1363 N N . HIS A 1 189 ? -30.516 -3.082 51.104 1.00 94.56 189 HIS A N 1
ATOM 1364 C CA . HIS A 1 189 ? -30.164 -2.678 52.461 1.00 94.56 189 HIS A CA 1
ATOM 1365 C C . HIS A 1 189 ? -31.107 -1.599 53.012 1.00 94.56 189 HIS A C 1
ATOM 1367 O O . HIS A 1 189 ? -31.608 -1.728 54.129 1.00 94.56 189 HIS A O 1
ATOM 1373 N N . SER A 1 190 ? -31.383 -0.552 52.229 1.00 93.81 190 SER A N 1
ATOM 1374 C CA . SER A 1 190 ? -32.281 0.536 52.643 1.00 93.81 190 SER A CA 1
ATOM 1375 C C . SER A 1 190 ? -33.724 0.064 52.822 1.00 93.81 190 SER A C 1
ATOM 1377 O O . SER A 1 190 ? -34.353 0.415 53.819 1.00 93.81 190 SER A O 1
ATOM 1379 N N . LEU A 1 191 ? -34.226 -0.785 51.919 1.00 92.88 191 LEU A N 1
ATOM 1380 C CA . LEU A 1 191 ? -35.557 -1.375 52.032 1.00 92.88 191 LEU A CA 1
ATOM 1381 C C . LEU A 1 191 ? -35.647 -2.322 53.234 1.00 92.88 191 LEU A C 1
ATOM 1383 O O . LEU A 1 191 ? -36.606 -2.245 53.993 1.00 92.88 191 LEU A O 1
ATOM 1387 N N . GLY A 1 192 ? -34.629 -3.160 53.456 1.00 93.12 192 GLY A N 1
ATOM 1388 C CA . GLY A 1 192 ? -34.552 -4.024 54.635 1.00 93.12 192 GLY A CA 1
ATOM 1389 C C . GLY A 1 192 ? -34.566 -3.230 55.945 1.00 93.12 192 GLY A C 1
ATOM 1390 O O . GLY A 1 192 ? -35.302 -3.577 56.865 1.00 93.12 192 GLY A O 1
ATOM 1391 N N . GLY A 1 193 ? -33.822 -2.121 56.014 1.00 91.81 193 GLY A N 1
ATOM 1392 C CA . GLY A 1 193 ? -33.861 -1.205 57.158 1.00 91.81 193 GLY A CA 1
ATOM 1393 C C . GLY A 1 193 ? -35.237 -0.560 57.368 1.00 91.81 193 GLY A C 1
ATOM 1394 O O . GLY A 1 193 ? -35.703 -0.480 58.503 1.00 91.81 193 GLY A O 1
ATOM 1395 N N . LEU A 1 194 ? -35.907 -0.150 56.285 1.00 91.94 194 LEU A N 1
ATOM 1396 C CA . LEU A 1 194 ? -37.260 0.423 56.306 1.00 91.94 194 LEU A CA 1
ATOM 1397 C C . LEU A 1 194 ? -38.315 -0.574 56.799 1.00 91.94 194 LEU A C 1
ATOM 1399 O O . LEU A 1 194 ? -39.155 -0.209 57.617 1.00 91.94 194 LEU A O 1
ATOM 1403 N N . VAL A 1 195 ? -38.254 -1.829 56.346 1.00 92.75 195 VAL A N 1
ATOM 1404 C CA . VAL A 1 195 ? -39.163 -2.896 56.797 1.00 92.75 195 VAL A CA 1
ATOM 1405 C C . VAL A 1 195 ? -39.019 -3.119 58.302 1.00 92.75 195 VAL A C 1
ATOM 1407 O O . VAL A 1 195 ? -40.014 -3.096 59.015 1.00 92.75 195 VAL A O 1
ATOM 1410 N N . VAL A 1 196 ? -37.788 -3.205 58.817 1.00 90.69 196 VAL A N 1
ATOM 1411 C CA . VAL A 1 196 ? -37.551 -3.358 60.265 1.00 90.69 196 VAL A CA 1
ATOM 1412 C C . VAL A 1 196 ? -38.060 -2.148 61.064 1.00 90.69 196 VAL A C 1
ATOM 1414 O O . VAL A 1 196 ? -38.563 -2.307 62.177 1.00 90.69 196 VAL A O 1
ATOM 1417 N N . GLN A 1 197 ? -37.943 -0.928 60.524 1.00 90.88 197 GLN A N 1
ATOM 1418 C CA . GLN A 1 197 ? -38.499 0.273 61.159 1.00 90.88 197 GLN A CA 1
ATOM 1419 C C . GLN A 1 197 ? -40.032 0.243 61.211 1.00 90.88 197 GLN A C 1
ATOM 1421 O O . GLN A 1 197 ? -40.599 0.617 62.237 1.00 90.88 197 GLN A O 1
ATOM 1426 N N . LEU A 1 198 ? -40.684 -0.212 60.140 1.00 91.88 198 LEU A N 1
ATOM 1427 C CA . LEU A 1 198 ? -42.138 -0.372 60.071 1.00 91.88 198 LEU A CA 1
ATOM 1428 C C . LEU A 1 198 ? -42.633 -1.452 61.040 1.00 91.88 198 LEU A C 1
ATOM 1430 O O . LEU A 1 198 ? -43.521 -1.163 61.838 1.00 91.88 198 LEU A O 1
ATOM 1434 N N . ASP A 1 199 ? -41.994 -2.625 61.073 1.00 91.44 199 ASP A N 1
ATOM 1435 C CA . ASP A 1 199 ? -42.335 -3.707 62.011 1.00 91.44 199 ASP A CA 1
ATOM 1436 C C . ASP A 1 199 ? -42.246 -3.233 63.476 1.00 91.44 199 ASP A C 1
ATOM 1438 O O . ASP A 1 199 ? -43.087 -3.556 64.317 1.00 91.44 199 ASP A O 1
ATOM 1442 N N . ALA A 1 200 ? -41.241 -2.410 63.799 1.00 89.19 200 ALA A N 1
ATOM 1443 C CA . ALA A 1 200 ? -41.092 -1.830 65.132 1.00 89.19 200 ALA A CA 1
ATOM 1444 C C . ALA A 1 200 ? -42.177 -0.790 65.469 1.00 89.19 200 ALA A C 1
ATOM 1446 O O . ALA A 1 200 ? -42.511 -0.616 66.644 1.00 89.19 200 ALA A O 1
ATOM 1447 N N . VAL A 1 201 ? -42.697 -0.066 64.473 1.00 89.62 201 VAL A N 1
ATOM 1448 C CA . VAL A 1 201 ? -43.821 0.866 64.645 1.00 89.62 201 VAL A CA 1
ATOM 1449 C C . VAL A 1 201 ? -45.120 0.093 64.866 1.00 89.62 201 VAL A C 1
ATOM 1451 O O . VAL A 1 201 ? -45.838 0.419 65.811 1.00 89.62 201 VAL A O 1
ATOM 1454 N N . ASP A 1 202 ? -45.382 -0.952 64.080 1.00 90.00 202 ASP A N 1
ATOM 1455 C CA . ASP A 1 202 ? -46.578 -1.792 64.226 1.00 90.00 202 ASP A CA 1
ATOM 1456 C C . ASP A 1 202 ? -46.627 -2.469 65.601 1.00 90.00 202 ASP A C 1
ATOM 1458 O O . ASP A 1 202 ? -47.638 -2.375 66.299 1.00 90.00 202 ASP A O 1
ATOM 1462 N N . ALA A 1 203 ? -45.506 -3.022 66.074 1.00 90.06 203 ALA A N 1
ATOM 1463 C CA . ALA A 1 203 ? -45.425 -3.610 67.413 1.00 90.06 203 ALA A CA 1
ATOM 1464 C C . ALA A 1 203 ? -45.731 -2.600 68.543 1.00 90.06 203 ALA A C 1
ATOM 1466 O O . ALA A 1 203 ? -46.352 -2.948 69.550 1.00 90.06 203 ALA A O 1
ATOM 1467 N N . LEU A 1 204 ? -45.316 -1.333 68.396 1.00 86.31 204 LEU A N 1
ATOM 1468 C CA . LEU A 1 204 ? -45.636 -0.271 69.363 1.00 86.31 204 LEU A CA 1
ATOM 1469 C C . LEU A 1 204 ? -47.117 0.133 69.323 1.00 86.31 204 LEU A C 1
ATOM 1471 O O . LEU A 1 204 ? -47.680 0.491 70.361 1.00 86.31 204 LEU A O 1
ATOM 1475 N N . LEU A 1 205 ? -47.743 0.092 68.144 1.00 86.31 205 LEU A N 1
ATOM 1476 C CA . LEU A 1 205 ? -49.167 0.374 67.977 1.00 86.31 205 LEU A CA 1
ATOM 1477 C C . LEU A 1 205 ? -50.035 -0.739 68.579 1.00 86.31 205 LEU A C 1
ATOM 1479 O O . LEU A 1 205 ? -50.985 -0.424 69.295 1.00 86.31 205 LEU A O 1
ATOM 1483 N N . GLU A 1 206 ? -49.685 -2.012 68.371 1.00 88.88 206 GLU A N 1
ATOM 1484 C CA . GLU A 1 206 ? -50.380 -3.160 68.980 1.00 88.88 206 GLU A CA 1
ATOM 1485 C C . GLU A 1 206 ? -50.315 -3.141 70.516 1.00 88.88 206 GLU A C 1
ATOM 1487 O O . GLU A 1 206 ? -51.281 -3.504 71.187 1.00 88.88 206 GLU A O 1
ATOM 1492 N N . ALA A 1 207 ? -49.214 -2.644 71.088 1.00 89.50 207 ALA A N 1
ATOM 1493 C CA . ALA A 1 207 ? -49.061 -2.452 72.531 1.00 89.50 207 ALA A CA 1
ATOM 1494 C C . ALA A 1 207 ? -49.838 -1.239 73.096 1.00 89.50 207 ALA A C 1
ATOM 1496 O O . ALA A 1 207 ? -49.829 -1.013 74.307 1.00 89.50 207 ALA A O 1
ATOM 1497 N N . GLY A 1 208 ? -50.499 -0.439 72.249 1.00 84.00 208 GLY A N 1
ATOM 1498 C CA . GLY A 1 208 ? -51.251 0.758 72.644 1.00 84.00 208 GLY A CA 1
ATOM 1499 C C . GLY A 1 208 ? -50.397 2.013 72.886 1.00 84.00 208 GLY A C 1
ATOM 1500 O O . GLY A 1 208 ? -50.923 3.038 73.324 1.00 84.00 208 GLY A O 1
ATOM 1501 N N . GLU A 1 209 ? -49.093 1.990 72.584 1.00 86.62 209 GLU A N 1
ATOM 1502 C CA . GLU A 1 209 ? -48.160 3.101 72.835 1.00 86.62 209 GLU A CA 1
ATOM 1503 C C . GLU A 1 209 ? -48.129 4.132 71.682 1.00 86.62 209 GLU A C 1
ATOM 1505 O O . GLU A 1 209 ? -47.081 4.435 71.099 1.00 86.62 209 GLU A O 1
ATOM 1510 N N . VAL A 1 210 ? -49.286 4.719 71.362 1.00 83.38 210 VAL A N 1
ATOM 1511 C CA . VAL A 1 210 ? -49.487 5.569 70.166 1.00 83.38 210 VAL A CA 1
ATOM 1512 C C . VAL A 1 210 ? -48.528 6.773 70.098 1.00 83.38 210 VAL A C 1
ATOM 1514 O O . VAL A 1 210 ? -47.990 7.086 69.033 1.00 83.38 210 VAL A O 1
ATOM 1517 N N . ASP A 1 211 ? -48.243 7.433 71.226 1.00 79.94 211 ASP A N 1
ATOM 1518 C CA . ASP A 1 211 ? -47.320 8.580 71.270 1.00 79.94 211 ASP A CA 1
ATOM 1519 C C . ASP A 1 211 ? -45.855 8.195 71.012 1.00 79.94 211 ASP A C 1
ATOM 1521 O O . ASP A 1 211 ? -45.074 8.996 70.490 1.00 79.94 211 ASP A O 1
ATOM 1525 N N . ARG A 1 212 ? -45.452 6.970 71.376 1.00 77.50 212 ARG A N 1
ATOM 1526 C CA . ARG A 1 212 ? -44.098 6.461 71.103 1.00 77.50 212 ARG A CA 1
ATOM 1527 C C . ARG A 1 212 ? -43.947 6.011 69.658 1.00 77.50 212 ARG A C 1
ATOM 1529 O O . ARG A 1 212 ? -42.897 6.283 69.082 1.00 77.50 212 ARG A O 1
ATOM 1536 N N . ALA A 1 213 ? -44.981 5.413 69.068 1.00 77.44 213 ALA A N 1
ATOM 1537 C CA . ALA A 1 213 ? -45.008 5.107 67.641 1.00 77.44 213 ALA A CA 1
ATOM 1538 C C . ALA A 1 213 ? -44.861 6.386 66.793 1.00 77.44 213 ALA A C 1
ATOM 1540 O O . ALA A 1 213 ? -44.010 6.453 65.908 1.00 77.44 213 ALA A O 1
ATOM 1541 N N . ARG A 1 214 ? -45.600 7.457 67.130 1.00 80.50 214 ARG A N 1
ATOM 1542 C CA . ARG A 1 214 ? -45.568 8.731 66.385 1.00 80.50 214 ARG A CA 1
ATOM 1543 C C . ARG A 1 214 ? -44.189 9.401 66.370 1.00 80.50 214 ARG A C 1
ATOM 1545 O O . ARG A 1 214 ? -43.796 9.944 65.345 1.00 80.50 214 ARG A O 1
ATOM 1552 N N . ARG A 1 215 ? -43.432 9.339 67.471 1.00 84.38 215 ARG A N 1
ATOM 1553 C CA . ARG A 1 215 ? -42.071 9.910 67.555 1.00 84.38 215 ARG A CA 1
ATOM 1554 C C . ARG A 1 215 ? -41.021 9.185 66.708 1.00 84.38 215 ARG A C 1
ATOM 1556 O O . ARG A 1 215 ? -39.914 9.689 66.595 1.00 84.38 215 ARG A O 1
ATOM 1563 N N . ARG A 1 216 ? -41.327 7.998 66.180 1.00 78.69 216 ARG A N 1
ATOM 1564 C CA . ARG A 1 216 ? -40.389 7.180 65.396 1.00 78.69 216 ARG A CA 1
ATOM 1565 C C . ARG A 1 216 ? -40.494 7.412 63.886 1.00 78.69 216 ARG A C 1
ATOM 1567 O O . ARG A 1 216 ? -39.614 6.974 63.158 1.00 78.69 216 ARG A O 1
ATOM 1574 N N . VAL A 1 217 ? -41.572 8.065 63.446 1.00 73.81 217 VAL A N 1
ATOM 1575 C CA . VAL A 1 217 ? -41.899 8.327 62.032 1.00 73.81 217 VAL A CA 1
ATOM 1576 C C . VAL A 1 217 ? -41.616 9.788 61.633 1.00 73.81 217 VAL A C 1
ATOM 1578 O O . VAL A 1 217 ? -41.532 10.086 60.445 1.00 73.81 217 VAL A O 1
ATOM 1581 N N . VAL A 1 218 ? -41.472 10.692 62.612 1.00 58.81 218 VAL A N 1
ATOM 1582 C CA . VAL A 1 218 ? -41.115 12.117 62.437 1.00 58.81 218 VAL A CA 1
ATOM 1583 C C . VAL A 1 218 ? -39.613 12.294 62.599 1.00 58.81 218 VAL A C 1
ATOM 1585 O O . VAL A 1 218 ? -39.026 13.035 61.782 1.00 58.81 218 VAL A O 1
#

pLDDT: mean 88.68, std 10.1, range [37.28, 97.19]